Protein AF-A0A436B1D3-F1 (afdb_monomer)

pLDDT: mean 87.7, std 11.77, range [48.38, 97.81]

Radius of gyration: 46.14 Å; Cα contacts (8 Å, |Δi|>4): 193; chains: 1; bounding box: 87×33×123 Å

Mean predicted aligned error: 12.37 Å

Solvent-accessible surface area (backbone atoms only — not comparable to full-atom values): 10888 Å² total; per-residue (Å²): 139,62,72,72,62,53,55,56,51,53,62,56,24,72,77,75,39,80,70,57,38,55,55,54,52,49,50,56,53,49,54,52,49,53,52,51,52,51,53,50,50,52,51,52,52,53,50,52,54,50,51,56,51,50,55,58,52,74,70,56,74,50,78,63,52,55,53,49,50,49,35,68,74,74,43,54,68,67,58,56,49,50,51,53,49,52,51,52,52,51,51,51,50,56,31,57,71,37,44,78,69,31,61,35,30,36,24,20,96,82,46,29,27,36,28,29,29,66,46,91,92,79,45,95,56,46,29,26,43,29,71,30,54,45,73,49,14,51,50,53,52,52,51,27,58,77,64,72,36,54,74,43,84,36,58,68,59,25,56,52,44,66,77,74,48,55,66,82,33,61,61,58,76,92,48,45,68,68,50,49,55,55,51,50,55,55,53,50,56,54,51,53,57,63,74,78,108

Nearest PDB structures (foldseek):
  3bzp-assembly1_A  TM=9.551E-01  e=7.646E-10  Escherichia coli
  3bzs-assembly1_A  TM=9.465E-01  e=9.802E-10  Escherichia coli
  3t7y-assembly1_A  TM=9.758E-01  e=9.757E-09  Chlamydia trachomatis
  2v5g-assembly1_A-2  TM=7.654E-01  e=3.205E-10  Yersinia enterocolitica
  2jli-assembly1_A  TM=8.668E-01  e=2.339E-09  Yersinia pestis

Secondary structure (DSSP, 8-state):
--HHHHHHHHHHHHHH-HHHHHHHHHHHHHHHHHHHHHHHHHHHHHHHHHHHHHHHHHT---HHHHHHHHHHHH--HHHHHHHHHHHHHHHHHHHHHHGGG-SEEEEETTTEEEEEE--TTT-SS-EEEEEEETHHHHHHHHHHHHTT--EEE-HHHHHHHHHH--TTSBPPGGGHHHHHHHHHHHHHHHHHHHHH-

Sequence (197 aa):
FTLSEDHRKLLAGMITNPVAFGLVIRGIAVDILVAIVFVMGLIAAVDIVWSRFHWKQDLRMSKQEVKDEFKQSEGDPIVKSRLRSLARDRARKRMMTAVPRATLIIANPTHFSIALKYVRDEDSAPMVLAKGQDLVALKIREIAREHNIPIFEDVALARSMYKQVSVDNVIPSQFYQAVAELVRIVYSKKAERRQIS

Foldseek 3Di:
DCVVVLVVVLVVCVPDDPVSNVVSVVVVVVVVVVVVCVVVVVVVVVVVVVVVVVVVVVPDDDPVRVVVVVCVVVNDPVVVVVVVVVVVVVVLVQLLVQLLQFQAWEDAVAWKIWGWHDDPVPDPAIATSHIGTHPSRVSSVVSCVVNVHYYHYDNVLRVVCNVPPDHRDGGDPVCRVVVVVVSVVSVVVVVVVVVVD

Structure (mmCIF, N/CA/C/O backbone):
data_AF-A0A436B1D3-F1
#
_entry.id   AF-A0A436B1D3-F1
#
loop_
_atom_site.group_PDB
_atom_site.id
_atom_site.type_symbol
_atom_site.label_atom_id
_atom_site.label_alt_id
_atom_site.label_comp_id
_atom_site.label_asym_id
_atom_site.label_entity_id
_atom_site.label_seq_id
_atom_site.pdbx_PDB_ins_code
_atom_site.Cartn_x
_atom_site.Cartn_y
_atom_site.Cartn_z
_atom_site.occupancy
_atom_site.B_iso_or_equiv
_atom_site.auth_seq_id
_atom_site.auth_comp_id
_atom_site.auth_asym_id
_atom_site.auth_atom_id
_atom_site.pdbx_PDB_model_num
ATOM 1 N N . PHE A 1 1 ? 45.140 1.183 -68.516 1.00 48.38 1 PHE A N 1
ATOM 2 C CA . PHE A 1 1 ? 46.366 1.373 -69.322 1.00 48.38 1 PHE A CA 1
ATOM 3 C C . PHE A 1 1 ? 46.831 0.102 -70.060 1.00 48.38 1 PHE A C 1
ATOM 5 O O . PHE A 1 1 ? 47.851 0.164 -70.725 1.00 48.38 1 PHE A O 1
ATOM 12 N N . THR A 1 2 ? 46.085 -1.015 -70.038 1.00 52.28 2 THR A N 1
ATOM 13 C CA . THR A 1 2 ? 46.436 -2.280 -70.731 1.00 52.28 2 THR A CA 1
ATOM 14 C C . THR A 1 2 ? 45.741 -2.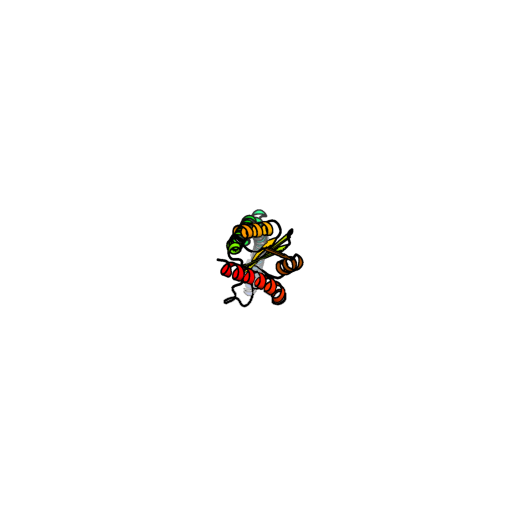488 -72.088 1.00 52.28 2 THR A C 1
ATOM 16 O O . THR A 1 2 ? 46.217 -3.275 -72.898 1.00 52.28 2 THR A O 1
ATOM 19 N N . LEU A 1 3 ? 44.678 -1.729 -72.397 1.00 55.62 3 LEU A N 1
ATOM 20 C CA . LEU A 1 3 ? 43.865 -1.933 -73.610 1.00 55.62 3 LEU A CA 1
ATOM 21 C C . LEU A 1 3 ? 44.634 -1.808 -74.942 1.00 55.62 3 LEU A C 1
ATOM 23 O O . LEU A 1 3 ? 44.226 -2.407 -75.935 1.00 55.62 3 LEU A O 1
ATOM 27 N N . SER A 1 4 ? 45.718 -1.025 -75.000 1.00 61.09 4 SER A N 1
ATOM 28 C CA . SER A 1 4 ? 46.448 -0.785 -76.256 1.00 61.09 4 SER A CA 1
ATOM 29 C C . SER A 1 4 ? 47.356 -1.947 -76.668 1.00 61.09 4 SER A C 1
ATOM 31 O O . SER A 1 4 ? 47.585 -2.152 -77.858 1.00 61.09 4 SER A O 1
ATOM 33 N N . GLU A 1 5 ? 47.875 -2.708 -75.702 1.00 61.75 5 GLU A N 1
ATOM 34 C CA . GLU A 1 5 ? 48.766 -3.852 -75.943 1.00 61.75 5 GLU A CA 1
ATOM 35 C C . GLU A 1 5 ? 47.978 -5.091 -76.392 1.00 61.75 5 GLU A C 1
ATOM 37 O O . GLU A 1 5 ? 48.380 -5.795 -77.324 1.00 61.75 5 GLU A O 1
ATOM 42 N N . ASP A 1 6 ? 46.803 -5.314 -75.801 1.00 61.62 6 ASP A N 1
ATOM 43 C CA . ASP A 1 6 ? 45.952 -6.464 -76.118 1.00 61.62 6 ASP A CA 1
ATOM 44 C C . ASP A 1 6 ? 45.351 -6.369 -77.523 1.00 61.62 6 ASP A C 1
ATOM 46 O O . ASP A 1 6 ? 45.242 -7.377 -78.223 1.00 61.62 6 ASP A O 1
ATOM 50 N N . HIS A 1 7 ? 45.064 -5.154 -78.002 1.00 63.69 7 HIS A N 1
ATOM 51 C CA . HIS A 1 7 ? 44.579 -4.933 -79.365 1.00 63.69 7 HIS A CA 1
ATOM 52 C C . HIS A 1 7 ? 45.586 -5.398 -80.430 1.00 63.69 7 HIS A C 1
ATOM 54 O O . HIS A 1 7 ? 45.213 -6.011 -81.430 1.00 63.69 7 HIS A O 1
ATOM 60 N N . ARG A 1 8 ? 46.887 -5.179 -80.197 1.00 62.50 8 ARG A N 1
ATOM 61 C CA . ARG A 1 8 ? 47.952 -5.602 -81.122 1.00 62.50 8 ARG A CA 1
ATOM 62 C C . ARG A 1 8 ? 48.134 -7.121 -81.124 1.00 62.50 8 ARG A C 1
ATOM 64 O O . ARG A 1 8 ? 48.364 -7.705 -82.181 1.00 62.50 8 ARG A O 1
ATOM 71 N N . LYS A 1 9 ? 47.984 -7.767 -79.964 1.00 62.59 9 LYS A N 1
ATOM 72 C CA . LYS A 1 9 ? 48.040 -9.232 -79.825 1.00 62.59 9 LYS A CA 1
ATOM 73 C C . LYS A 1 9 ? 46.815 -9.926 -80.428 1.00 62.59 9 LYS A C 1
ATOM 75 O O . LYS A 1 9 ? 46.970 -10.975 -81.048 1.00 62.59 9 LYS A O 1
ATOM 80 N N . LEU A 1 10 ? 45.628 -9.323 -80.318 1.00 61.34 10 LEU A N 1
ATOM 81 C CA . LEU A 1 10 ? 44.401 -9.800 -80.967 1.00 61.34 10 LEU A CA 1
ATOM 82 C C . LEU A 1 10 ? 44.537 -9.823 -82.497 1.00 61.34 10 LEU A C 1
ATOM 84 O O . LEU A 1 10 ? 44.211 -10.829 -83.126 1.00 61.34 10 LEU A O 1
ATOM 88 N N . LEU A 1 11 ? 45.085 -8.754 -83.085 1.00 65.38 11 LEU A N 1
ATOM 89 C CA . LEU A 1 11 ? 45.313 -8.660 -84.532 1.00 65.38 11 LEU A CA 1
ATOM 90 C C . LEU A 1 11 ? 46.388 -9.644 -85.026 1.00 65.38 11 LEU A C 1
ATOM 92 O O . LEU A 1 11 ? 46.237 -10.233 -86.092 1.00 65.38 11 LEU A O 1
ATOM 96 N N . ALA A 1 12 ? 47.446 -9.873 -84.241 1.00 64.06 12 ALA A N 1
ATOM 97 C CA . ALA A 1 12 ? 48.494 -10.836 -84.582 1.00 64.06 12 ALA A CA 1
ATOM 98 C C . ALA A 1 12 ? 48.022 -12.304 -84.480 1.00 64.06 12 ALA A C 1
ATOM 100 O O . ALA A 1 12 ? 48.381 -13.135 -85.319 1.00 64.06 12 ALA A O 1
ATOM 101 N N . GLY A 1 13 ? 47.187 -12.627 -83.483 1.00 58.25 13 GLY A N 1
ATOM 102 C CA . GLY A 1 13 ? 46.645 -13.974 -83.263 1.00 58.25 13 GLY A CA 1
ATOM 103 C C . GLY A 1 13 ? 45.587 -14.402 -84.286 1.00 58.25 13 GLY A C 1
ATOM 104 O O . GLY A 1 13 ? 45.495 -15.589 -84.595 1.00 58.25 13 GLY A O 1
ATOM 105 N N . MET A 1 14 ? 44.844 -13.448 -84.865 1.00 60.56 14 MET A N 1
ATOM 106 C CA . MET A 1 14 ? 43.860 -13.700 -85.932 1.00 60.56 14 MET A CA 1
ATOM 107 C C . MET A 1 14 ? 44.472 -14.291 -87.211 1.00 60.56 14 MET A C 1
ATOM 109 O O . MET A 1 14 ? 43.773 -14.974 -87.953 1.00 60.56 14 MET A O 1
ATOM 113 N N . ILE A 1 15 ? 45.756 -14.029 -87.480 1.00 63.25 15 ILE A N 1
ATOM 114 C CA . ILE A 1 15 ? 46.394 -14.358 -88.766 1.00 63.25 15 ILE A CA 1
ATOM 115 C C . ILE A 1 15 ? 47.145 -15.701 -88.715 1.00 63.25 15 ILE A C 1
ATOM 117 O O . ILE A 1 15 ? 47.365 -16.312 -89.756 1.00 63.25 15 ILE A O 1
ATOM 121 N N . THR A 1 16 ? 47.537 -16.195 -87.533 1.00 60.97 16 THR A N 1
ATOM 122 C CA . THR A 1 16 ? 48.548 -17.270 -87.433 1.00 60.97 16 THR A CA 1
ATOM 123 C C . THR A 1 16 ? 48.113 -18.550 -86.710 1.00 60.97 16 THR A C 1
ATOM 125 O O . THR A 1 16 ? 48.654 -19.604 -87.039 1.00 60.97 16 THR A O 1
ATOM 128 N N . ASN A 1 17 ? 47.153 -18.533 -85.768 1.00 63.00 17 ASN A N 1
ATOM 129 C CA . ASN A 1 17 ? 46.676 -19.765 -85.114 1.00 63.00 17 ASN A CA 1
ATOM 130 C C . ASN A 1 17 ? 45.303 -19.579 -84.411 1.00 63.00 17 ASN A C 1
ATOM 132 O O . ASN A 1 17 ? 45.233 -18.856 -83.413 1.00 63.00 17 ASN A O 1
ATOM 136 N N . PRO A 1 18 ? 44.222 -20.264 -84.842 1.00 67.00 18 PRO A N 1
ATOM 137 C CA . PRO A 1 18 ? 42.876 -20.094 -84.276 1.00 67.00 18 PRO A CA 1
ATOM 138 C C . PRO A 1 18 ? 42.769 -20.461 -82.783 1.00 67.00 18 PRO A C 1
ATOM 140 O O . PRO A 1 18 ? 41.916 -19.922 -82.079 1.00 67.00 18 PRO A O 1
ATOM 143 N N . VAL A 1 19 ? 43.655 -21.320 -82.264 1.00 70.00 19 V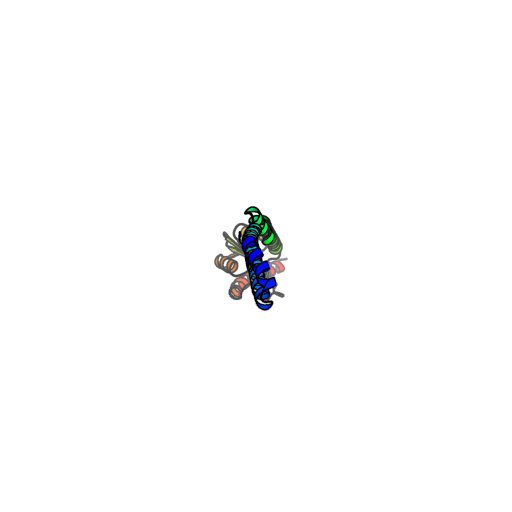AL A N 1
ATOM 144 C CA . VAL A 1 19 ? 43.686 -21.690 -80.835 1.00 70.00 19 VAL A CA 1
ATOM 145 C C . VAL A 1 19 ? 44.292 -20.574 -79.974 1.00 70.00 19 VAL A C 1
ATOM 147 O O . VAL A 1 19 ? 43.834 -20.328 -78.857 1.00 70.00 19 VAL A O 1
ATOM 150 N N . ALA A 1 20 ? 45.285 -19.847 -80.496 1.00 68.69 20 ALA A N 1
ATOM 151 C CA . ALA A 1 20 ? 45.939 -18.751 -79.779 1.00 68.69 20 ALA A CA 1
ATOM 152 C C . ALA A 1 20 ? 44.994 -17.553 -79.578 1.00 68.69 20 ALA A C 1
ATOM 154 O O . ALA A 1 20 ? 45.018 -16.907 -78.532 1.00 68.69 20 ALA A O 1
ATOM 155 N N . PHE A 1 21 ? 44.104 -17.308 -80.544 1.00 70.38 21 PHE A N 1
ATOM 156 C CA . PHE A 1 21 ? 43.072 -16.276 -80.462 1.00 70.38 21 PHE A CA 1
ATOM 157 C C . PHE A 1 21 ? 42.095 -16.504 -79.291 1.00 70.38 21 PHE A C 1
ATOM 159 O O . PHE A 1 21 ? 41.796 -15.575 -78.539 1.00 70.38 21 PHE A O 1
ATOM 166 N N . GLY A 1 22 ? 41.664 -17.752 -79.065 1.00 75.88 22 GLY A N 1
ATOM 167 C CA . GLY A 1 22 ? 40.779 -18.103 -77.946 1.00 75.88 22 GLY A CA 1
ATOM 168 C C . GLY A 1 22 ? 41.413 -17.888 -76.565 1.00 75.88 22 GLY A C 1
ATOM 169 O O . GLY A 1 22 ? 40.730 -17.474 -75.627 1.00 75.88 22 GLY A O 1
ATOM 170 N N . LEU A 1 23 ? 42.728 -18.106 -76.436 1.00 79.25 23 LEU A N 1
ATOM 171 C CA . LEU A 1 23 ? 43.461 -17.868 -75.187 1.00 79.25 23 LEU A CA 1
ATOM 172 C C . LEU A 1 23 ? 43.565 -16.374 -74.845 1.00 79.25 23 LEU A C 1
ATOM 174 O O . LEU A 1 23 ? 43.416 -16.012 -73.679 1.00 79.25 23 LEU A O 1
ATOM 178 N N . VAL A 1 24 ? 43.759 -15.509 -75.847 1.00 79.56 24 VAL A N 1
ATOM 179 C CA . VAL A 1 24 ? 43.797 -14.048 -75.651 1.00 79.56 24 VAL A CA 1
ATOM 180 C C . VAL A 1 24 ? 42.423 -13.517 -75.232 1.00 79.56 24 VAL A C 1
ATOM 182 O O . VAL A 1 24 ? 42.330 -12.771 -74.261 1.00 79.56 24 VAL A O 1
ATOM 185 N N . ILE A 1 25 ? 41.343 -13.959 -75.890 1.00 83.44 25 ILE A N 1
ATOM 186 C CA . ILE A 1 25 ? 39.969 -13.582 -75.512 1.00 83.44 25 ILE A CA 1
ATOM 187 C C . ILE A 1 25 ? 39.649 -14.026 -74.083 1.00 83.44 25 ILE A C 1
ATOM 189 O O . ILE A 1 25 ? 39.075 -13.256 -73.315 1.00 83.44 25 ILE A O 1
ATOM 193 N N . ARG A 1 26 ? 40.040 -15.251 -73.705 1.00 85.38 26 ARG A N 1
ATOM 194 C CA . ARG A 1 26 ? 39.854 -15.753 -72.339 1.00 85.38 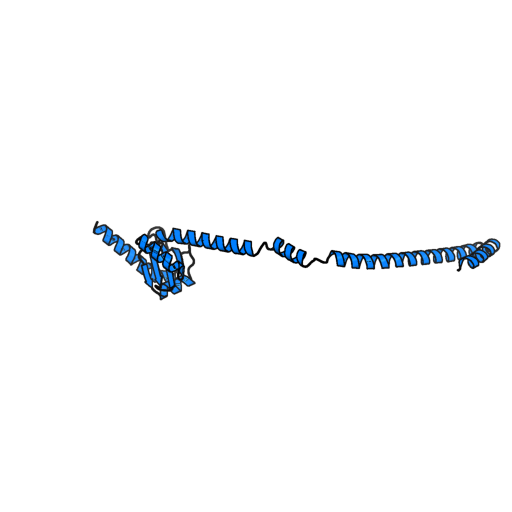26 ARG A CA 1
ATOM 195 C C . ARG A 1 26 ? 40.561 -14.870 -71.309 1.00 85.38 26 ARG A C 1
ATOM 197 O O . ARG A 1 26 ? 39.962 -14.595 -70.276 1.00 85.38 26 ARG A O 1
ATOM 204 N N . GLY A 1 27 ? 41.794 -14.434 -71.576 1.00 84.75 27 GLY A N 1
ATOM 205 C CA . GLY A 1 27 ? 42.532 -13.529 -70.686 1.00 84.75 27 GLY A CA 1
ATOM 206 C C . GLY A 1 27 ? 41.787 -12.214 -70.463 1.00 84.75 27 GLY A C 1
ATOM 207 O O . GLY A 1 27 ? 41.474 -11.870 -69.328 1.00 84.75 27 GLY A O 1
ATOM 208 N N . ILE A 1 28 ? 41.376 -11.562 -71.554 1.00 86.88 28 ILE A N 1
ATOM 209 C CA . ILE A 1 28 ? 40.623 -10.298 -71.503 1.00 86.88 28 ILE A CA 1
ATOM 210 C C . ILE A 1 28 ? 39.286 -10.475 -70.762 1.00 86.88 28 ILE A C 1
ATOM 212 O O . ILE A 1 28 ? 38.905 -9.634 -69.950 1.00 86.88 28 ILE A O 1
ATOM 216 N N . ALA A 1 29 ? 38.570 -11.577 -71.005 1.00 88.88 29 ALA A N 1
ATOM 217 C CA . ALA A 1 29 ? 37.306 -11.865 -70.330 1.00 88.88 29 ALA A CA 1
ATOM 218 C C . ALA A 1 29 ? 37.485 -12.081 -68.818 1.00 88.88 29 ALA A C 1
ATOM 220 O O . ALA A 1 29 ? 36.671 -11.600 -68.029 1.00 88.88 29 ALA A O 1
ATOM 221 N N . VAL A 1 30 ? 38.552 -12.778 -68.408 1.00 92.31 30 VAL A N 1
ATOM 222 C CA . VAL A 1 30 ? 38.891 -12.976 -66.992 1.00 92.31 30 VAL A CA 1
ATOM 223 C C . VAL A 1 30 ? 39.259 -11.648 -66.334 1.00 92.31 30 VAL A C 1
ATOM 225 O O . VAL A 1 30 ? 38.760 -11.373 -65.247 1.00 92.31 30 VAL A O 1
ATOM 228 N N . ASP A 1 31 ? 40.042 -10.797 -66.995 1.00 88.44 31 ASP A N 1
ATOM 229 C CA . ASP A 1 31 ? 40.435 -9.494 -66.449 1.00 88.44 31 ASP A CA 1
ATOM 230 C C . ASP A 1 31 ? 39.226 -8.573 -66.234 1.00 88.44 31 ASP A C 1
ATOM 232 O O . ASP A 1 31 ? 39.095 -7.942 -65.181 1.00 88.44 31 ASP A O 1
ATOM 236 N N . ILE A 1 32 ? 38.289 -8.545 -67.189 1.00 92.88 32 ILE A N 1
ATOM 237 C CA . ILE A 1 32 ? 37.026 -7.806 -67.051 1.00 92.88 32 ILE A CA 1
ATOM 238 C C . ILE A 1 32 ? 36.191 -8.375 -65.898 1.00 92.88 32 ILE A C 1
ATOM 240 O O . ILE A 1 32 ? 35.653 -7.613 -65.093 1.00 92.88 32 ILE A O 1
ATOM 244 N N . LEU A 1 33 ? 36.093 -9.702 -65.780 1.00 94.88 33 LEU A N 1
ATOM 245 C CA . LEU A 1 33 ? 35.331 -10.348 -64.712 1.00 94.88 33 LEU A CA 1
ATOM 246 C C . LEU A 1 33 ? 35.921 -10.044 -63.329 1.00 94.88 33 LEU A C 1
ATOM 248 O O . LEU A 1 33 ? 35.177 -9.700 -62.413 1.00 94.88 33 LEU A O 1
ATOM 252 N N . VAL A 1 34 ? 37.246 -10.107 -63.184 1.00 95.31 34 VAL A N 1
ATOM 253 C CA . VAL A 1 34 ? 37.942 -9.748 -61.941 1.00 95.31 34 VAL A CA 1
ATOM 254 C C . VAL A 1 34 ? 37.706 -8.277 -61.598 1.00 95.31 34 VAL A C 1
ATOM 256 O O . VAL A 1 34 ? 37.401 -7.968 -60.446 1.00 95.31 34 VAL A O 1
ATOM 259 N N . ALA A 1 35 ? 37.767 -7.376 -62.582 1.00 94.38 35 ALA A N 1
ATOM 260 C CA . ALA A 1 35 ? 37.484 -5.959 -62.370 1.00 94.38 35 ALA A CA 1
ATOM 261 C C . ALA A 1 35 ? 36.039 -5.719 -61.896 1.00 94.38 35 ALA A C 1
ATOM 263 O O . ALA A 1 35 ? 35.825 -4.974 -60.939 1.00 94.38 35 ALA A O 1
ATOM 264 N N . ILE A 1 36 ? 35.050 -6.381 -62.507 1.00 95.25 36 ILE A N 1
ATOM 265 C CA . ILE A 1 36 ? 33.637 -6.271 -62.111 1.00 95.25 36 ILE A CA 1
ATOM 266 C C . ILE A 1 36 ? 33.422 -6.810 -60.696 1.00 95.25 36 ILE A C 1
ATOM 268 O O . ILE A 1 36 ? 32.794 -6.139 -59.879 1.00 95.25 36 ILE A O 1
ATOM 272 N N . VAL A 1 37 ? 33.957 -7.994 -60.380 1.00 96.75 37 VAL A N 1
ATOM 273 C CA . VAL A 1 37 ? 33.843 -8.594 -59.041 1.00 96.75 37 VAL A CA 1
ATOM 274 C C . VAL A 1 37 ? 34.490 -7.697 -57.991 1.00 96.75 37 VAL A C 1
ATOM 276 O O . VAL A 1 37 ? 33.918 -7.508 -56.921 1.00 96.75 37 VAL A O 1
ATOM 279 N N . PHE A 1 38 ? 35.644 -7.104 -58.295 1.00 96.62 38 PHE A N 1
ATOM 280 C CA . PHE A 1 38 ? 36.323 -6.198 -57.377 1.00 96.62 38 PHE A CA 1
ATOM 281 C C . PHE A 1 38 ? 35.505 -4.927 -57.119 1.00 96.62 38 PHE A C 1
ATOM 283 O O . PHE A 1 38 ? 35.278 -4.567 -55.964 1.00 96.62 38 PHE A O 1
ATOM 290 N N . VAL A 1 39 ? 34.999 -4.279 -58.174 1.00 96.75 39 VAL A N 1
ATOM 291 C CA . VAL A 1 39 ? 34.142 -3.088 -58.048 1.00 96.75 39 VAL A CA 1
ATOM 292 C C . VAL A 1 39 ? 32.859 -3.417 -57.283 1.00 96.75 39 VAL A C 1
ATOM 294 O O . VAL A 1 39 ? 32.484 -2.685 -56.369 1.00 96.75 39 VAL A O 1
ATOM 297 N N . MET A 1 40 ? 32.209 -4.538 -57.595 1.00 96.31 40 MET A N 1
ATOM 298 C CA . MET A 1 40 ? 30.984 -4.951 -56.914 1.00 96.31 40 MET A CA 1
ATOM 299 C C . MET A 1 40 ? 31.240 -5.336 -55.451 1.00 96.31 40 MET A C 1
ATOM 301 O O . MET A 1 40 ? 30.439 -5.003 -54.581 1.00 96.31 40 MET A O 1
ATOM 305 N N . GLY A 1 41 ? 32.384 -5.960 -55.161 1.00 97.00 41 GLY A N 1
ATOM 306 C CA . GLY A 1 41 ? 32.837 -6.246 -53.802 1.00 97.00 41 GLY A CA 1
ATOM 307 C C . GLY A 1 41 ? 33.072 -4.975 -52.985 1.00 97.00 41 GLY A C 1
ATOM 308 O O . GLY A 1 41 ? 32.654 -4.909 -51.830 1.00 97.00 41 GLY A O 1
ATOM 309 N N . LEU A 1 42 ? 33.664 -3.938 -53.588 1.00 97.00 42 LEU A N 1
ATOM 310 C CA . LEU A 1 42 ? 33.818 -2.632 -52.942 1.00 97.00 42 LEU A CA 1
ATOM 311 C C . LEU A 1 42 ? 32.466 -1.978 -52.641 1.00 97.00 42 LEU A C 1
ATOM 313 O O . LEU A 1 42 ? 32.265 -1.497 -51.528 1.00 97.00 42 LEU A O 1
ATOM 317 N N . ILE A 1 43 ? 31.530 -1.994 -53.594 1.00 97.12 43 ILE A N 1
ATOM 318 C CA . ILE A 1 43 ? 30.182 -1.441 -53.392 1.00 97.12 43 ILE A CA 1
ATOM 319 C C . ILE A 1 43 ? 29.464 -2.182 -52.258 1.00 97.12 43 ILE A C 1
ATOM 321 O O . ILE A 1 43 ? 28.947 -1.543 -51.345 1.00 97.12 43 ILE A O 1
ATOM 325 N N . ALA A 1 44 ? 29.488 -3.518 -52.265 1.00 97.06 44 ALA A N 1
ATOM 326 C CA . ALA A 1 44 ? 28.866 -4.330 -51.221 1.00 97.06 44 ALA A CA 1
ATOM 327 C C . ALA A 1 44 ? 29.484 -4.074 -49.835 1.00 97.06 44 ALA A C 1
ATOM 329 O O . ALA A 1 44 ? 28.765 -3.988 -48.841 1.00 97.06 44 ALA A O 1
ATOM 330 N N . ALA A 1 45 ? 30.808 -3.909 -49.753 1.00 96.88 45 ALA A N 1
ATOM 331 C CA . ALA A 1 45 ? 31.479 -3.580 -48.498 1.00 96.88 45 ALA A CA 1
ATOM 332 C C . ALA A 1 45 ? 31.028 -2.215 -47.949 1.00 96.88 45 ALA A C 1
ATOM 334 O O . ALA A 1 45 ? 30.744 -2.096 -46.755 1.00 96.88 45 ALA A O 1
ATOM 335 N N . VAL A 1 46 ? 30.923 -1.200 -48.814 1.00 97.00 46 VAL A N 1
ATOM 336 C CA . VAL A 1 46 ? 30.421 0.130 -48.436 1.00 97.00 46 VAL A CA 1
ATOM 337 C C . VAL A 1 46 ? 28.968 0.053 -47.963 1.00 97.00 46 VAL A C 1
ATOM 339 O O . VAL A 1 46 ? 28.643 0.613 -46.915 1.00 97.00 46 VAL A O 1
ATOM 342 N N . ASP A 1 47 ? 28.117 -0.682 -48.677 1.00 97.06 47 ASP A N 1
ATOM 343 C CA . ASP A 1 47 ? 26.695 -0.823 -48.352 1.00 97.06 47 ASP A CA 1
ATOM 344 C C . ASP A 1 47 ? 26.477 -1.498 -46.984 1.00 97.06 47 ASP A C 1
ATOM 346 O O . ASP A 1 47 ? 25.716 -1.011 -46.145 1.00 97.06 47 ASP A O 1
ATOM 350 N N . ILE A 1 48 ? 27.240 -2.558 -46.685 1.00 95.75 48 ILE A N 1
ATOM 351 C CA . ILE A 1 48 ? 27.197 -3.240 -45.381 1.00 95.75 48 ILE A CA 1
ATOM 352 C C . ILE A 1 48 ? 27.595 -2.292 -44.245 1.00 95.75 48 ILE A C 1
ATOM 354 O O . ILE A 1 48 ? 26.935 -2.266 -43.200 1.00 95.75 48 ILE A O 1
ATOM 358 N N . VAL A 1 49 ? 28.670 -1.517 -44.420 1.00 96.25 49 VAL A N 1
ATOM 359 C CA . VAL A 1 49 ? 29.134 -0.567 -43.398 1.00 96.25 49 VAL A CA 1
ATOM 360 C C . VAL A 1 49 ? 28.081 0.512 -43.152 1.00 96.25 49 VAL A C 1
ATOM 362 O O . VAL A 1 49 ? 27.763 0.799 -41.994 1.00 96.25 49 VAL A O 1
ATOM 365 N N . TRP A 1 50 ? 27.504 1.064 -44.222 1.00 96.00 50 TRP A N 1
ATOM 366 C CA . TRP A 1 50 ? 26.461 2.081 -44.136 1.00 96.00 50 TRP A CA 1
ATOM 367 C C . TRP A 1 50 ? 25.207 1.555 -43.432 1.00 96.00 50 TRP A C 1
ATOM 369 O O . TRP A 1 50 ? 24.766 2.135 -42.439 1.00 96.00 50 TRP A O 1
ATOM 379 N N . SER A 1 51 ? 24.681 0.412 -43.877 1.00 94.00 51 SER A N 1
ATOM 380 C CA . SER A 1 51 ? 23.492 -0.227 -43.305 1.00 94.00 51 SER A CA 1
ATOM 381 C C . SER A 1 51 ? 23.670 -0.544 -41.817 1.00 94.00 51 SER A C 1
ATOM 383 O O . SER A 1 51 ? 22.820 -0.210 -40.988 1.00 94.00 51 SER A O 1
ATOM 385 N N . ARG A 1 52 ? 24.827 -1.101 -41.429 1.00 92.88 52 ARG A N 1
ATOM 386 C CA . ARG A 1 52 ? 25.133 -1.409 -40.022 1.00 92.88 52 ARG A CA 1
ATOM 387 C C . ARG A 1 52 ? 25.160 -0.151 -39.154 1.00 92.88 52 ARG A C 1
ATOM 389 O O . ARG A 1 52 ? 24.752 -0.209 -37.992 1.00 92.88 52 ARG A O 1
ATOM 396 N N . PHE A 1 53 ? 25.684 0.953 -39.683 1.00 93.44 53 PHE A N 1
ATOM 397 C CA . PHE A 1 53 ? 25.758 2.221 -38.966 1.00 93.44 53 PHE A CA 1
ATOM 398 C C . PHE A 1 53 ? 24.382 2.872 -38.835 1.00 93.44 53 PHE A C 1
ATOM 400 O O . PHE A 1 53 ? 24.014 3.267 -37.731 1.00 93.44 53 PHE A O 1
ATOM 407 N N . HIS A 1 54 ? 23.610 2.912 -39.921 1.00 92.69 54 HIS A N 1
ATOM 408 C CA . HIS A 1 54 ? 22.270 3.491 -39.938 1.00 92.69 54 HIS A CA 1
ATOM 409 C C . HIS A 1 54 ? 21.316 2.726 -39.017 1.00 92.69 54 HIS A C 1
ATOM 411 O O . HIS A 1 54 ? 20.743 3.314 -38.107 1.00 92.69 54 HIS A O 1
ATOM 417 N N . TRP A 1 55 ? 21.292 1.391 -39.102 1.00 90.38 55 TRP A N 1
ATOM 418 C CA . TRP A 1 55 ? 20.457 0.567 -38.225 1.00 90.38 55 TRP A CA 1
ATOM 419 C C . TRP A 1 55 ? 20.781 0.768 -36.738 1.00 90.38 55 TRP A C 1
ATOM 421 O O . TRP A 1 55 ? 19.894 0.824 -35.888 1.00 90.38 55 TRP A O 1
ATOM 431 N N . LYS A 1 56 ? 22.067 0.929 -36.398 1.00 88.50 56 LYS A N 1
ATOM 432 C CA . LYS A 1 56 ? 22.473 1.254 -35.025 1.00 88.50 56 LYS A CA 1
ATOM 433 C C . LYS A 1 56 ? 22.024 2.640 -34.582 1.00 88.50 56 LYS A C 1
ATOM 435 O O . LYS A 1 56 ? 21.907 2.826 -33.378 1.00 88.50 56 LYS A O 1
ATOM 440 N N . GLN A 1 57 ? 21.853 3.598 -35.490 1.00 85.69 57 GLN A N 1
ATOM 441 C CA . GLN A 1 57 ? 21.321 4.920 -35.165 1.00 85.69 57 GLN A CA 1
ATOM 442 C C . GLN A 1 57 ? 19.811 4.875 -34.964 1.00 85.69 57 GLN A C 1
ATOM 444 O O . GLN A 1 57 ? 19.344 5.425 -33.973 1.00 85.69 57 GLN A O 1
ATOM 449 N N . ASP A 1 58 ? 19.092 4.157 -35.824 1.00 83.88 58 ASP A N 1
ATOM 450 C CA . ASP A 1 58 ? 17.632 4.028 -35.752 1.00 83.88 58 ASP A CA 1
ATOM 451 C C . ASP A 1 58 ? 17.173 3.315 -34.475 1.00 83.88 58 ASP A C 1
ATOM 453 O O . ASP A 1 58 ? 16.122 3.614 -33.922 1.00 83.88 58 ASP A O 1
ATOM 457 N N . LEU A 1 59 ? 17.994 2.399 -33.951 1.00 83.44 59 LEU A N 1
ATOM 458 C CA . LEU A 1 59 ? 17.743 1.722 -32.676 1.00 83.44 59 LEU A CA 1
ATOM 459 C C . LEU A 1 59 ? 18.026 2.594 -31.437 1.00 83.44 59 LEU A C 1
ATOM 461 O O . LEU A 1 59 ? 17.848 2.129 -30.307 1.00 83.44 59 LEU A O 1
ATOM 465 N N . ARG A 1 60 ? 18.515 3.831 -31.592 1.00 85.00 60 ARG A N 1
ATOM 466 C CA . ARG A 1 60 ? 18.803 4.710 -30.449 1.00 85.00 60 ARG A CA 1
ATOM 467 C C . ARG A 1 60 ? 17.536 5.438 -30.051 1.00 85.00 60 ARG A C 1
ATOM 469 O O . ARG A 1 60 ? 17.136 6.393 -30.700 1.00 85.00 60 ARG A O 1
ATOM 476 N N . MET A 1 61 ? 16.989 5.056 -28.908 1.00 85.69 61 MET A N 1
ATOM 477 C CA . MET A 1 61 ? 15.956 5.855 -28.267 1.00 85.69 61 MET A CA 1
ATOM 478 C C . MET A 1 61 ? 16.549 7.111 -27.627 1.00 85.69 61 MET A C 1
ATOM 480 O O . MET A 1 61 ? 17.634 7.097 -27.029 1.00 85.69 61 MET A O 1
ATOM 484 N N . SER A 1 62 ? 15.803 8.205 -27.700 1.00 85.50 62 SER A N 1
ATOM 485 C CA . SER A 1 62 ? 16.066 9.397 -26.907 1.00 85.50 62 SER A CA 1
ATOM 486 C C . SER A 1 62 ? 15.749 9.142 -25.428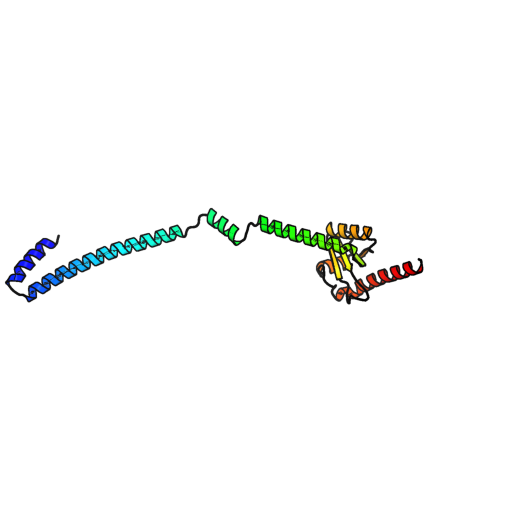 1.00 85.50 62 SER A C 1
ATOM 488 O O . SER A 1 62 ? 14.921 8.305 -25.067 1.00 85.50 62 SER A O 1
ATOM 490 N N . LYS A 1 63 ? 16.365 9.916 -24.523 1.00 81.69 63 LYS A N 1
ATOM 491 C CA . LYS A 1 63 ? 16.029 9.851 -23.084 1.00 81.69 63 LYS A CA 1
ATOM 492 C C . LYS A 1 63 ? 14.544 10.126 -22.818 1.00 81.69 63 LYS A C 1
ATOM 494 O O . LYS A 1 63 ? 14.015 9.669 -21.808 1.00 81.69 63 LYS A O 1
ATOM 499 N N . GLN A 1 64 ? 13.903 10.899 -23.695 1.00 81.62 64 GLN A N 1
ATOM 500 C CA . GLN A 1 64 ? 12.491 11.232 -23.594 1.00 81.62 64 GLN A CA 1
ATOM 501 C C . GLN A 1 64 ? 11.611 10.046 -24.005 1.00 81.62 64 GLN A C 1
ATOM 503 O O . GLN A 1 64 ? 10.716 9.688 -23.247 1.00 81.62 64 GLN A O 1
ATOM 508 N N . GLU A 1 65 ? 11.931 9.376 -25.114 1.00 82.88 65 GLU A N 1
ATOM 509 C CA . GLU A 1 65 ? 11.231 8.165 -25.570 1.00 82.88 65 GLU A CA 1
ATOM 510 C C . GLU A 1 65 ? 11.314 7.041 -24.540 1.00 82.88 65 GLU A C 1
ATOM 512 O O . GLU A 1 65 ? 10.286 6.484 -24.182 1.00 82.88 65 GLU A O 1
ATOM 517 N N . VAL A 1 66 ? 12.492 6.791 -23.953 1.00 83.69 66 VAL A N 1
ATOM 518 C CA . VAL A 1 66 ? 12.639 5.784 -22.880 1.00 83.69 66 VAL A CA 1
ATOM 519 C C . VAL A 1 66 ? 11.745 6.112 -21.682 1.00 83.69 66 VAL A C 1
ATOM 521 O O . VAL A 1 66 ? 11.124 5.234 -21.084 1.00 83.69 66 VAL A O 1
ATOM 524 N N . LYS A 1 67 ? 11.665 7.393 -21.306 1.00 81.00 67 LYS A N 1
ATOM 525 C CA . LYS A 1 67 ? 10.836 7.836 -20.180 1.00 81.00 67 LYS A CA 1
ATOM 526 C C . LYS A 1 67 ? 9.346 7.703 -20.488 1.00 81.00 67 LYS A C 1
ATOM 528 O O . LYS A 1 67 ? 8.570 7.396 -19.584 1.00 81.00 67 LYS A O 1
ATOM 533 N N . ASP A 1 68 ? 8.947 7.957 -21.727 1.00 82.44 68 ASP A N 1
ATOM 534 C CA . ASP A 1 68 ? 7.554 7.882 -22.146 1.00 82.44 68 ASP A CA 1
ATOM 535 C C . ASP A 1 68 ? 7.111 6.430 -22.403 1.00 82.44 68 ASP A C 1
ATOM 537 O O . ASP A 1 68 ? 6.011 6.073 -21.980 1.00 82.44 68 ASP A O 1
ATOM 541 N N . GLU A 1 69 ? 7.979 5.552 -22.920 1.00 81.69 69 GLU A N 1
ATOM 542 C CA . GLU A 1 69 ? 7.760 4.096 -22.949 1.00 81.69 69 GLU A CA 1
ATOM 543 C C . GLU A 1 69 ? 7.603 3.518 -21.540 1.00 81.69 69 GLU A C 1
ATOM 545 O O . GLU A 1 69 ? 6.704 2.709 -21.298 1.00 81.69 69 GLU A O 1
ATOM 550 N N . PHE A 1 70 ? 8.429 3.960 -20.584 1.00 77.12 70 PHE A N 1
ATOM 551 C CA . PHE A 1 70 ? 8.328 3.519 -19.192 1.00 77.12 70 PHE A CA 1
ATOM 552 C C . PHE A 1 70 ? 6.980 3.916 -18.572 1.00 77.12 70 PHE A C 1
ATOM 554 O O . PHE A 1 70 ? 6.324 3.107 -17.916 1.00 77.12 70 PHE A O 1
ATOM 561 N N . LYS A 1 71 ? 6.512 5.145 -18.837 1.00 77.38 71 LYS A N 1
ATOM 562 C CA . LYS A 1 71 ? 5.177 5.600 -18.416 1.00 77.38 71 LYS A CA 1
ATOM 563 C C . LYS A 1 71 ? 4.043 4.853 -19.121 1.00 77.38 71 LYS A C 1
ATOM 565 O O . LYS A 1 71 ? 3.020 4.625 -18.485 1.00 77.38 71 LYS A O 1
ATOM 570 N N . GLN A 1 72 ? 4.180 4.507 -20.404 1.00 75.69 72 GLN A N 1
ATOM 571 C CA . GLN A 1 72 ? 3.156 3.747 -21.134 1.00 75.69 72 GLN A CA 1
ATOM 572 C C . GLN A 1 72 ? 3.083 2.287 -20.668 1.00 75.69 72 GLN A C 1
ATOM 574 O O . GLN A 1 72 ? 1.985 1.758 -20.519 1.00 75.69 72 GLN A O 1
ATOM 579 N N . SER A 1 73 ? 4.229 1.663 -20.382 1.00 76.75 73 SER A N 1
ATOM 580 C CA . SER A 1 73 ? 4.312 0.253 -19.982 1.00 76.75 73 SER A CA 1
ATOM 581 C C . SER A 1 73 ? 3.888 0.021 -18.528 1.00 76.75 73 SER A C 1
ATOM 583 O O . SER A 1 73 ? 3.159 -0.927 -18.244 1.00 76.75 73 SER A O 1
ATOM 585 N N . GLU A 1 74 ? 4.306 0.882 -17.591 1.00 74.25 74 GLU A N 1
ATOM 586 C CA . GLU A 1 74 ? 3.973 0.727 -16.162 1.00 74.25 74 GLU A CA 1
ATOM 587 C C . GLU A 1 74 ? 2.780 1.581 -15.695 1.00 74.25 74 GLU A C 1
ATOM 589 O O . GLU A 1 74 ? 2.242 1.364 -14.598 1.00 74.25 74 GLU A O 1
ATOM 594 N N . GLY A 1 75 ? 2.350 2.540 -16.519 1.00 75.62 75 GLY A N 1
ATOM 595 C CA . GLY A 1 75 ? 1.404 3.588 -16.147 1.00 75.62 75 GLY A CA 1
ATOM 596 C C . GLY A 1 75 ? 2.056 4.707 -15.325 1.00 75.62 75 GLY A C 1
ATOM 597 O O . GLY A 1 75 ? 3.162 4.578 -14.803 1.00 75.62 75 GLY A O 1
ATOM 598 N N . ASP A 1 76 ? 1.351 5.830 -15.165 1.00 82.25 76 ASP A N 1
ATOM 599 C CA . ASP A 1 76 ? 1.830 6.936 -14.331 1.00 82.25 76 ASP A CA 1
ATOM 600 C C . ASP A 1 76 ? 1.900 6.502 -12.844 1.00 82.25 76 ASP A C 1
ATOM 602 O O . ASP A 1 76 ? 0.865 6.156 -12.245 1.00 82.25 76 ASP A O 1
ATOM 606 N N . PRO A 1 77 ? 3.087 6.545 -12.201 1.00 84.00 77 PRO A N 1
ATOM 607 C CA . PRO A 1 77 ? 3.245 6.228 -10.783 1.00 84.00 77 PRO A CA 1
ATOM 608 C C . PRO A 1 77 ? 2.310 7.031 -9.870 1.00 84.00 77 PRO A C 1
ATOM 610 O O . PRO A 1 77 ? 1.847 6.507 -8.850 1.00 84.00 77 PRO A O 1
ATOM 613 N N . ILE A 1 78 ? 1.995 8.278 -10.238 1.00 85.94 78 ILE A N 1
ATOM 614 C CA . ILE A 1 78 ? 1.074 9.158 -9.512 1.00 85.94 78 ILE A CA 1
ATOM 615 C C . ILE A 1 78 ? -0.339 8.580 -9.569 1.00 85.94 78 ILE A C 1
ATOM 617 O O . ILE A 1 78 ? -0.997 8.454 -8.533 1.00 85.94 78 ILE A O 1
ATOM 621 N N . VAL A 1 79 ? -0.790 8.150 -10.750 1.00 87.81 79 VAL A N 1
ATOM 622 C CA . VAL A 1 79 ? -2.110 7.530 -10.941 1.00 87.81 79 VAL A CA 1
ATOM 623 C C . VAL A 1 79 ? -2.198 6.210 -10.174 1.00 87.81 79 VAL A C 1
ATOM 625 O O . VAL A 1 79 ? -3.158 5.995 -9.429 1.00 87.81 79 VAL A O 1
ATOM 628 N N . LYS A 1 80 ? -1.167 5.360 -10.250 1.00 88.12 80 LYS A N 1
ATOM 629 C CA . LYS A 1 80 ? -1.089 4.098 -9.491 1.00 88.12 80 LYS A CA 1
ATOM 630 C C . LYS A 1 80 ? -1.119 4.337 -7.980 1.00 88.12 80 LYS A C 1
ATOM 632 O O . LYS A 1 80 ? -1.819 3.639 -7.243 1.00 88.12 80 LYS A O 1
ATOM 637 N N . SER A 1 81 ? -0.382 5.336 -7.495 1.00 90.75 81 SER A N 1
ATOM 638 C CA . SER A 1 81 ? -0.383 5.725 -6.081 1.00 90.75 81 SER A CA 1
ATOM 639 C C . SER A 1 81 ? -1.755 6.230 -5.632 1.00 90.75 81 SER A C 1
ATOM 641 O O . SER A 1 81 ? -2.285 5.760 -4.620 1.00 90.75 81 SER A O 1
ATOM 643 N N . ARG A 1 82 ? -2.378 7.107 -6.429 1.00 92.19 82 ARG A N 1
ATOM 644 C CA . ARG A 1 82 ? -3.715 7.654 -6.172 1.00 92.19 82 ARG A CA 1
ATOM 645 C C . ARG A 1 82 ? -4.776 6.561 -6.132 1.00 92.19 82 ARG A C 1
ATOM 647 O O . ARG A 1 82 ? -5.585 6.538 -5.207 1.00 92.19 82 ARG A O 1
ATOM 654 N N . LEU A 1 83 ? -4.740 5.616 -7.071 1.00 92.44 83 LEU A N 1
ATOM 655 C CA . LEU A 1 83 ? -5.661 4.483 -7.100 1.00 92.44 83 LEU A CA 1
ATOM 656 C C . LEU A 1 83 ? -5.512 3.604 -5.852 1.00 92.44 83 LEU A C 1
ATOM 658 O O . LEU A 1 83 ? -6.512 3.233 -5.237 1.00 92.44 83 LEU A O 1
ATOM 662 N N . ARG A 1 84 ? -4.272 3.334 -5.418 1.00 92.94 84 ARG A N 1
ATOM 663 C CA . ARG A 1 84 ? -4.013 2.610 -4.162 1.00 92.94 84 ARG A CA 1
ATOM 664 C C . ARG A 1 84 ? -4.531 3.366 -2.942 1.00 92.94 84 ARG A C 1
ATOM 666 O O . ARG A 1 84 ? -5.084 2.736 -2.046 1.00 92.94 84 ARG A O 1
ATOM 673 N N . SER A 1 85 ? -4.375 4.690 -2.891 1.00 94.00 85 SER A N 1
ATOM 674 C CA . SER A 1 85 ? -4.937 5.500 -1.801 1.00 94.00 85 SER A CA 1
ATOM 675 C C . SER A 1 85 ? -6.459 5.390 -1.763 1.00 94.00 85 SER A C 1
ATOM 677 O O . SER A 1 85 ? -7.015 5.005 -0.740 1.00 94.00 85 SER A O 1
ATOM 679 N N . LEU A 1 86 ? -7.122 5.601 -2.904 1.00 95.00 86 LEU A N 1
ATOM 680 C CA . LEU A 1 86 ? -8.577 5.489 -3.026 1.00 95.00 86 LEU A CA 1
ATOM 681 C C . LEU A 1 86 ? -9.090 4.098 -2.636 1.00 95.00 86 LEU A C 1
ATOM 683 O O . LEU A 1 86 ? -10.120 3.983 -1.972 1.00 95.00 86 LEU A O 1
ATOM 687 N N . ALA A 1 87 ? -8.377 3.036 -3.020 1.00 94.19 87 ALA A N 1
ATOM 688 C CA . ALA A 1 87 ? -8.717 1.672 -2.627 1.00 94.19 87 ALA A CA 1
ATOM 689 C C . ALA A 1 87 ? -8.646 1.484 -1.101 1.00 94.19 87 ALA A C 1
ATOM 691 O O . ALA A 1 87 ? -9.587 0.946 -0.512 1.00 94.19 87 ALA A O 1
ATOM 692 N N . ARG A 1 88 ? -7.583 1.980 -0.448 1.00 92.75 88 ARG A N 1
ATOM 693 C CA . ARG A 1 88 ? -7.448 1.936 1.020 1.00 92.75 88 ARG A CA 1
ATOM 694 C C . ARG A 1 88 ? -8.526 2.756 1.721 1.00 92.75 88 ARG A C 1
ATOM 696 O O . ARG A 1 88 ? -9.090 2.284 2.704 1.00 92.75 88 ARG A O 1
ATOM 703 N N . ASP A 1 89 ? -8.857 3.937 1.207 1.00 93.50 89 ASP A N 1
ATOM 704 C CA . ASP A 1 89 ? -9.891 4.794 1.794 1.00 93.50 89 ASP A CA 1
ATOM 705 C C . ASP A 1 89 ? -11.279 4.157 1.691 1.00 93.50 89 ASP A C 1
ATOM 707 O O . ASP A 1 89 ? -12.040 4.164 2.660 1.00 93.50 89 ASP A O 1
ATOM 711 N N . ARG A 1 90 ? -11.602 3.531 0.551 1.00 94.88 90 ARG A N 1
ATOM 712 C CA . ARG A 1 90 ? -12.843 2.755 0.394 1.00 94.88 90 ARG A CA 1
ATOM 713 C C . ARG A 1 90 ? -12.889 1.561 1.343 1.00 94.88 90 ARG A C 1
ATOM 715 O O . ARG A 1 90 ? -13.922 1.341 1.970 1.00 94.88 90 ARG A O 1
ATOM 722 N N . ALA A 1 91 ? -11.791 0.817 1.474 1.00 92.19 91 ALA A N 1
ATOM 723 C CA . ALA A 1 91 ? -11.705 -0.301 2.412 1.00 92.19 91 ALA A CA 1
ATOM 724 C C . ALA A 1 91 ? -11.906 0.167 3.863 1.00 92.19 91 ALA A C 1
ATOM 726 O O . ALA A 1 91 ? -12.711 -0.411 4.589 1.00 92.19 91 ALA A O 1
ATOM 727 N N . ARG A 1 92 ? -11.262 1.275 4.262 1.00 92.56 92 ARG A N 1
ATOM 728 C CA . ARG A 1 92 ? -11.438 1.882 5.589 1.00 92.56 92 ARG A CA 1
ATOM 729 C C . ARG A 1 92 ? -12.884 2.316 5.826 1.00 92.56 92 ARG A C 1
ATOM 731 O O . ARG A 1 92 ? -13.413 2.051 6.900 1.00 92.56 92 ARG A O 1
ATOM 738 N N . LYS A 1 93 ? -13.536 2.945 4.842 1.00 93.88 93 LYS A N 1
ATOM 739 C CA . LYS A 1 93 ? -14.955 3.326 4.942 1.00 93.88 93 LYS A CA 1
ATOM 740 C C . LYS A 1 93 ? -15.851 2.106 5.159 1.00 93.88 93 LYS A C 1
ATOM 742 O O . LYS A 1 93 ? -16.640 2.126 6.096 1.00 93.88 93 LYS A O 1
ATOM 747 N N . ARG A 1 94 ? -15.678 1.038 4.365 1.00 93.94 94 ARG A N 1
ATOM 748 C CA . ARG A 1 94 ? -16.436 -0.218 4.533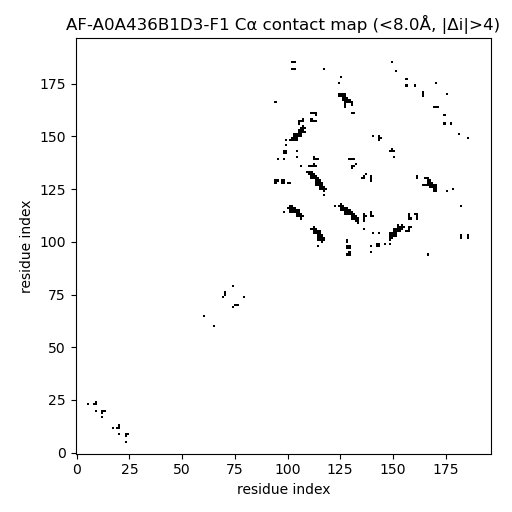 1.00 93.94 94 ARG A CA 1
ATOM 749 C C . ARG A 1 94 ? -16.235 -0.836 5.916 1.00 93.94 94 ARG A C 1
ATOM 751 O O . ARG A 1 94 ? -17.207 -1.218 6.563 1.00 93.94 94 ARG A O 1
ATOM 758 N N . MET A 1 95 ? -14.988 -0.878 6.382 1.00 95.06 95 MET A N 1
ATOM 759 C CA . MET A 1 95 ? -14.649 -1.373 7.716 1.00 95.06 95 MET A CA 1
ATOM 760 C C . MET A 1 95 ? -15.356 -0.561 8.812 1.00 95.06 95 MET A C 1
ATOM 762 O O . MET A 1 95 ? -15.958 -1.138 9.710 1.00 95.06 95 MET A O 1
ATOM 766 N N . MET A 1 96 ? -15.354 0.773 8.718 1.00 95.19 96 MET A N 1
ATOM 767 C CA . MET A 1 96 ? -16.034 1.634 9.696 1.00 95.19 96 MET A CA 1
ATOM 768 C C . MET A 1 96 ? -17.553 1.454 9.688 1.00 95.19 96 MET A C 1
ATOM 770 O O . MET A 1 96 ? -18.156 1.385 10.753 1.00 95.19 96 MET A O 1
ATOM 774 N N . THR A 1 97 ? -18.172 1.293 8.515 1.00 95.38 97 THR A N 1
ATOM 775 C CA . THR A 1 97 ? -19.613 0.994 8.416 1.00 95.38 97 THR A CA 1
ATOM 776 C C . THR A 1 97 ? -19.994 -0.375 8.982 1.00 95.38 97 THR A C 1
ATOM 778 O O . THR A 1 97 ? -21.165 -0.605 9.265 1.00 95.38 97 THR A O 1
ATOM 781 N N . ALA A 1 98 ? -19.038 -1.290 9.168 1.00 95.75 98 ALA A N 1
ATOM 782 C CA . ALA A 1 98 ? -19.297 -2.581 9.796 1.00 95.75 98 ALA A CA 1
ATOM 783 C C . ALA A 1 98 ? -19.291 -2.512 11.333 1.00 95.75 98 ALA A C 1
ATOM 785 O O . ALA A 1 98 ? -19.971 -3.324 11.956 1.00 95.75 98 ALA A O 1
ATOM 786 N N . VAL A 1 99 ? -18.585 -1.545 11.938 1.00 96.81 99 VAL A N 1
ATOM 787 C CA . VAL A 1 99 ? -18.428 -1.411 13.403 1.00 96.81 99 VAL A CA 1
ATOM 788 C C . VAL A 1 99 ? -19.759 -1.409 14.169 1.00 96.81 99 VAL A C 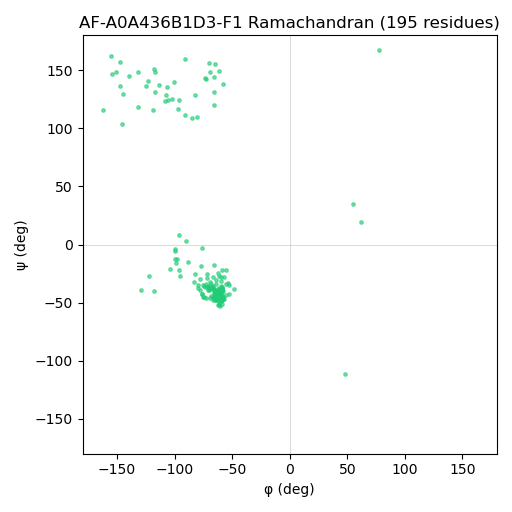1
ATOM 790 O O . VAL A 1 99 ? -19.831 -2.129 15.163 1.00 96.81 99 VAL A O 1
ATOM 793 N N . PRO A 1 100 ? -20.830 -0.714 13.727 1.00 96.81 100 PRO A N 1
ATOM 794 C CA . PRO A 1 100 ? -22.131 -0.733 14.408 1.00 96.81 100 PRO A CA 1
ATOM 795 C C . PRO A 1 100 ? -22.745 -2.122 14.621 1.00 96.81 100 PRO A C 1
ATOM 797 O O . PRO A 1 100 ? -23.597 -2.296 15.483 1.00 96.81 100 PRO A O 1
ATOM 800 N N . ARG A 1 101 ? -22.334 -3.121 13.831 1.00 95.06 101 ARG A N 1
ATOM 801 C CA . ARG A 1 101 ? -22.832 -4.502 13.923 1.00 95.06 101 ARG A CA 1
ATOM 802 C C . ARG A 1 101 ? -22.006 -5.377 14.870 1.00 95.06 101 ARG A C 1
ATOM 804 O O . ARG A 1 101 ? -22.241 -6.582 14.933 1.00 95.06 101 ARG A O 1
ATOM 811 N N . ALA A 1 102 ? -21.000 -4.816 15.537 1.00 96.88 102 ALA A N 1
ATOM 812 C CA . ALA A 1 102 ? -20.154 -5.568 16.450 1.00 96.88 102 ALA A CA 1
ATOM 813 C C . ALA A 1 102 ? -20.901 -5.906 17.747 1.00 96.88 102 ALA A C 1
ATOM 815 O O . ALA A 1 102 ? -21.655 -5.102 18.288 1.00 96.88 102 ALA A O 1
ATOM 816 N N . THR A 1 103 ? -20.649 -7.107 18.258 1.00 95.25 103 THR A N 1
ATOM 817 C CA . THR A 1 103 ? -21.177 -7.585 19.540 1.00 95.25 103 THR A CA 1
ATOM 818 C C . THR A 1 103 ? -20.356 -7.023 20.700 1.00 95.25 103 THR A C 1
ATOM 820 O O . THR A 1 103 ? -20.906 -6.703 21.751 1.00 95.25 103 THR A O 1
ATOM 823 N N . LEU A 1 104 ? -19.036 -6.909 20.517 1.00 96.25 104 LEU A N 1
ATOM 824 C CA . LEU A 1 104 ? -18.112 -6.358 21.508 1.00 96.25 104 LEU A CA 1
ATOM 825 C C . LEU A 1 104 ? -16.850 -5.789 20.859 1.00 96.25 104 LEU A C 1
ATOM 827 O O . LEU A 1 104 ? -16.511 -6.132 19.723 1.00 96.25 104 LEU A O 1
ATOM 831 N N . ILE A 1 105 ? -16.129 -4.955 21.608 1.00 97.50 105 ILE A N 1
ATOM 832 C CA . ILE A 1 105 ? -14.832 -4.406 21.204 1.00 97.50 105 ILE A CA 1
ATOM 833 C C . ILE A 1 105 ? -13.778 -4.710 22.257 1.00 97.50 105 ILE A C 1
ATOM 835 O O . ILE A 1 105 ? -14.016 -4.519 23.443 1.00 97.50 105 ILE A O 1
ATOM 839 N N . ILE A 1 106 ? -12.595 -5.126 21.810 1.00 97.50 106 ILE A N 1
ATOM 840 C CA . ILE A 1 106 ? -11.407 -5.287 22.649 1.00 97.50 106 ILE A CA 1
ATOM 841 C C . ILE A 1 106 ? -10.460 -4.134 22.333 1.00 97.50 106 ILE A C 1
ATOM 843 O O . ILE A 1 106 ? -10.103 -3.917 21.170 1.00 97.50 106 ILE A O 1
ATOM 847 N N . ALA A 1 107 ? -10.068 -3.376 23.350 1.00 97.38 107 ALA A N 1
ATOM 848 C CA . ALA A 1 107 ? -9.262 -2.179 23.197 1.00 97.38 107 ALA A CA 1
ATOM 849 C C . ALA A 1 107 ? -7.964 -2.245 24.005 1.00 97.38 107 ALA A C 1
ATOM 851 O O . ALA A 1 107 ? -7.926 -2.668 25.155 1.00 97.38 107 ALA A O 1
ATOM 852 N N . ASN A 1 108 ? -6.903 -1.733 23.390 1.00 96.12 108 ASN A N 1
ATOM 853 C CA . ASN A 1 108 ? -5.767 -1.161 24.088 1.00 96.12 108 ASN A CA 1
ATOM 854 C C . ASN A 1 108 ? -6.006 0.363 24.120 1.00 96.12 108 ASN A C 1
ATOM 856 O O . ASN A 1 108 ? -6.048 0.969 23.038 1.00 96.12 108 ASN A O 1
ATOM 860 N N . PRO A 1 109 ? -6.174 0.983 25.302 1.00 87.88 109 PRO A N 1
ATOM 861 C CA . PRO A 1 109 ? -6.583 2.383 25.436 1.00 87.88 109 PRO A CA 1
ATOM 862 C C . PRO A 1 109 ? -5.796 3.362 24.559 1.00 87.88 109 PRO A C 1
ATOM 864 O O . PRO A 1 109 ? -6.387 4.252 23.947 1.00 87.88 109 PRO A O 1
ATOM 867 N N . THR A 1 110 ? -4.490 3.157 24.397 1.00 85.06 110 THR A N 1
ATOM 868 C CA . THR A 1 110 ? -3.629 4.092 23.663 1.00 85.06 110 THR A CA 1
ATOM 869 C C . THR A 1 110 ? -3.418 3.725 22.198 1.00 85.06 110 THR A C 1
ATOM 871 O O . THR A 1 110 ? -3.216 4.629 21.395 1.00 85.06 110 THR A O 1
ATOM 874 N N . HIS A 1 111 ? -3.511 2.443 21.817 1.00 93.31 111 HIS A N 1
ATOM 875 C CA . HIS A 1 111 ? -3.024 2.018 20.496 1.00 93.31 111 HIS A CA 1
ATOM 876 C C . HIS A 1 111 ? -3.981 1.209 19.635 1.00 93.31 111 HIS A C 1
ATOM 878 O O . HIS A 1 111 ? -3.978 1.420 18.432 1.00 93.31 111 HIS A O 1
ATOM 884 N N . PHE A 1 112 ? -4.776 0.280 20.169 1.00 97.38 112 PHE A N 1
ATOM 885 C CA . PHE A 1 112 ? -5.480 -0.704 19.330 1.00 97.38 112 PHE A CA 1
ATOM 886 C C . PHE A 1 112 ? -6.954 -0.813 19.684 1.00 97.38 112 PHE A C 1
ATOM 888 O O . PHE A 1 112 ? -7.353 -0.642 20.834 1.00 97.38 112 PHE A O 1
ATOM 895 N N . SER A 1 113 ? -7.791 -1.118 18.700 1.00 97.62 113 SER A N 1
ATOM 896 C CA . SER A 1 113 ? -9.181 -1.518 18.938 1.00 97.62 113 SER A CA 1
ATOM 897 C C . SER A 1 113 ? -9.623 -2.515 17.883 1.00 97.62 113 SER A C 1
ATOM 899 O O . SER A 1 113 ? -9.314 -2.349 16.701 1.00 97.62 113 SER A O 1
ATOM 901 N N . ILE A 1 114 ? -10.314 -3.559 18.329 1.00 97.81 114 ILE A N 1
ATOM 902 C CA . ILE A 1 114 ? -10.747 -4.689 17.510 1.00 97.81 114 ILE A CA 1
ATOM 903 C C . ILE A 1 114 ? -12.220 -4.930 17.793 1.00 97.81 114 ILE A C 1
ATOM 905 O O . ILE A 1 114 ? -12.593 -5.217 18.927 1.00 97.81 114 ILE A O 1
ATOM 909 N N . ALA A 1 115 ? -13.047 -4.797 16.764 1.00 97.81 115 ALA A N 1
ATOM 910 C CA . ALA A 1 115 ? -14.479 -5.016 16.832 1.00 97.81 115 ALA A CA 1
ATOM 911 C C . ALA A 1 115 ? -14.808 -6.437 16.372 1.00 97.81 115 ALA A C 1
ATOM 913 O O . ALA A 1 115 ? -14.446 -6.835 15.261 1.00 97.81 115 ALA A O 1
ATOM 914 N N . LEU A 1 116 ? -15.499 -7.187 17.227 1.00 97.12 116 LEU A N 1
ATOM 915 C CA . LEU A 1 116 ? -15.867 -8.577 16.992 1.00 97.12 116 LEU A CA 1
ATOM 916 C C . LEU A 1 116 ? -17.380 -8.714 16.860 1.00 97.12 116 LEU A C 1
ATOM 918 O O . LEU A 1 116 ? -18.137 -8.145 17.648 1.00 97.12 116 LEU A O 1
ATOM 922 N N . LYS A 1 117 ? -17.817 -9.514 15.890 1.00 95.56 117 LYS A N 1
ATOM 923 C CA . LYS A 1 117 ? -19.193 -9.989 15.762 1.00 95.56 117 LYS A CA 1
ATOM 924 C C . LYS A 1 117 ? -19.243 -11.451 16.155 1.00 95.56 117 LYS A C 1
ATOM 926 O O . LYS A 1 117 ? -18.403 -12.239 15.731 1.00 95.56 117 LYS A O 1
ATOM 931 N N . TYR A 1 118 ? -20.245 -11.790 16.944 1.00 94.00 118 TYR A N 1
ATOM 932 C CA . TYR A 1 118 ? -20.583 -13.166 17.248 1.00 94.00 118 TYR A CA 1
ATOM 933 C C . TYR A 1 118 ? -22.094 -13.296 17.387 1.00 94.00 118 TYR A C 1
ATOM 935 O O . TYR A 1 118 ? -22.714 -12.512 18.116 1.00 94.00 118 TYR A O 1
ATOM 943 N N . VAL A 1 119 ? -22.661 -14.276 16.689 1.00 90.19 119 VAL A N 1
ATOM 944 C CA . VAL A 1 119 ? -24.061 -14.690 16.777 1.00 90.19 119 VAL A CA 1
ATOM 945 C C . VAL A 1 119 ? -24.098 -16.142 17.245 1.00 90.19 119 VAL A C 1
ATOM 947 O O . VAL A 1 119 ? -23.625 -17.031 16.546 1.00 90.19 119 VAL A O 1
ATOM 950 N N . ARG A 1 120 ? -24.663 -16.376 18.438 1.00 81.75 120 ARG A N 1
ATOM 951 C CA . ARG A 1 120 ? -24.640 -17.673 19.143 1.00 81.75 120 ARG A CA 1
ATOM 952 C C . ARG A 1 120 ? -25.133 -18.859 18.302 1.00 81.75 120 ARG A C 1
ATOM 954 O O . ARG A 1 120 ? -24.597 -19.948 18.461 1.00 81.75 120 ARG A O 1
ATOM 961 N N . ASP A 1 121 ? -26.114 -18.632 17.434 1.00 78.75 121 ASP A N 1
ATOM 962 C CA . ASP A 1 121 ? -26.797 -19.692 16.680 1.00 78.75 121 ASP A CA 1
ATOM 963 C C . ASP A 1 121 ? -26.289 -19.838 15.231 1.00 78.75 121 ASP A C 1
ATOM 965 O O . ASP A 1 121 ? -26.694 -20.760 14.530 1.00 78.75 121 ASP A O 1
ATOM 969 N N . GLU A 1 122 ? -25.400 -18.946 14.778 1.00 82.31 122 GLU A N 1
ATOM 970 C CA . GLU A 1 122 ? -24.884 -18.923 13.396 1.00 82.31 122 GLU A CA 1
ATOM 971 C C . GLU A 1 122 ? -23.367 -19.147 13.334 1.00 82.31 122 GLU A C 1
ATOM 973 O O . GLU A 1 122 ? -22.870 -19.844 12.449 1.00 82.31 122 GLU A O 1
ATOM 978 N N . ASP A 1 123 ? -22.617 -18.562 14.270 1.00 84.06 123 ASP A N 1
ATOM 979 C CA . ASP A 1 123 ? -21.165 -18.466 14.182 1.00 84.06 123 ASP A CA 1
ATOM 980 C C . ASP A 1 123 ? -20.482 -19.512 15.079 1.00 84.06 123 ASP A C 1
ATOM 982 O O . ASP A 1 123 ? -20.660 -19.530 16.298 1.00 84.06 123 ASP A O 1
ATOM 986 N N . SER A 1 124 ? -19.602 -20.340 14.506 1.00 84.12 124 SER A N 1
ATOM 987 C CA . SER A 1 124 ? -18.746 -21.243 15.298 1.00 84.12 124 SER A CA 1
ATOM 988 C C . SER A 1 124 ? -17.641 -20.495 16.055 1.00 84.12 124 SER A C 1
ATOM 990 O O . SER A 1 124 ? -17.152 -20.971 17.077 1.00 84.12 124 SER A O 1
ATOM 992 N N . ALA A 1 125 ? -17.239 -19.321 15.560 1.00 90.25 125 ALA A N 1
ATOM 993 C CA . ALA A 1 125 ? -16.237 -18.464 16.177 1.00 90.25 125 ALA A CA 1
ATOM 994 C C . ALA A 1 125 ? -16.503 -16.983 15.849 1.00 90.25 125 ALA A C 1
ATOM 996 O O . ALA A 1 125 ? -16.977 -16.678 14.754 1.00 90.25 125 ALA A O 1
ATOM 997 N N . PRO A 1 126 ? -16.159 -16.045 16.750 1.00 93.75 126 PRO A N 1
ATOM 998 C CA . PRO A 1 126 ? -16.283 -14.615 16.490 1.00 93.75 126 PRO A CA 1
ATOM 999 C C . PRO A 1 126 ? -15.493 -14.156 15.255 1.00 93.75 126 PRO A C 1
ATOM 1001 O O . PRO A 1 126 ? -14.335 -14.534 15.061 1.00 93.75 126 PRO A O 1
ATOM 1004 N N . MET A 1 127 ? -16.101 -13.283 14.456 1.00 95.31 127 MET A N 1
ATOM 1005 C CA . MET A 1 127 ? -15.506 -12.664 13.271 1.00 95.31 127 MET A CA 1
ATOM 1006 C C . MET A 1 127 ? -15.035 -11.240 13.569 1.00 95.31 127 MET A C 1
ATOM 1008 O O . MET A 1 127 ? -15.728 -10.469 14.235 1.00 95.31 127 MET A O 1
ATOM 1012 N N . VAL A 1 128 ? -13.875 -10.854 13.038 1.00 97.19 128 VAL A N 1
ATOM 1013 C CA . VAL A 1 128 ? -13.361 -9.482 13.142 1.00 97.19 128 VAL A CA 1
ATOM 1014 C C . VAL A 1 128 ? -14.031 -8.589 12.103 1.00 97.19 128 VAL A C 1
ATOM 1016 O O . VAL A 1 128 ? -13.731 -8.688 10.920 1.00 97.19 128 VAL A O 1
ATOM 1019 N N . LEU A 1 129 ? -14.888 -7.662 12.533 1.00 96.69 129 LEU A N 1
ATOM 1020 C CA . LEU A 1 129 ? -15.520 -6.685 11.634 1.00 96.69 129 LEU A CA 1
ATOM 1021 C C . LEU A 1 129 ? -14.637 -5.471 11.353 1.00 96.69 129 LEU A C 1
ATOM 1023 O O . LEU A 1 129 ? -14.717 -4.859 10.291 1.00 96.69 129 LEU A O 1
ATOM 1027 N N . ALA A 1 130 ? -13.817 -5.084 12.327 1.00 97.25 130 ALA A N 1
ATOM 1028 C CA . ALA A 1 130 ? -12.900 -3.968 12.187 1.00 97.25 130 ALA A CA 1
ATOM 1029 C C . ALA A 1 130 ? -11.705 -4.138 13.116 1.00 97.25 130 ALA A C 1
ATOM 1031 O O . ALA A 1 130 ? -11.838 -4.622 14.238 1.00 97.25 130 ALA A O 1
ATOM 1032 N N . LYS A 1 131 ? -10.541 -3.667 12.675 1.00 96.69 131 LYS A N 1
ATOM 1033 C CA . LYS A 1 131 ? -9.396 -3.439 13.553 1.00 96.69 131 LYS A CA 1
ATOM 1034 C C . LYS A 1 131 ? -8.703 -2.145 13.167 1.00 96.69 131 LYS A C 1
ATOM 1036 O O . LYS A 1 131 ? -8.639 -1.791 11.991 1.00 96.69 131 LYS A O 1
ATOM 1041 N N . GLY A 1 132 ? -8.177 -1.436 14.151 1.00 95.62 132 GLY A N 1
ATOM 1042 C CA . GLY A 1 132 ? -7.524 -0.156 13.934 1.00 95.62 132 GLY A CA 1
ATOM 1043 C C . GLY A 1 132 ? -6.393 0.083 14.909 1.00 95.62 132 GLY A C 1
ATOM 1044 O O . GLY A 1 132 ? -6.373 -0.492 15.999 1.00 95.62 132 GLY A O 1
ATOM 1045 N N . GLN A 1 133 ? -5.483 0.959 14.494 1.00 95.81 133 GLN A N 1
ATOM 1046 C CA . GLN A 1 133 ? -4.441 1.519 15.336 1.00 95.81 133 GLN A CA 1
ATOM 1047 C C . GLN A 1 133 ? -4.618 3.044 15.459 1.00 95.81 133 GLN A C 1
ATOM 1049 O O . GLN A 1 133 ? -5.129 3.682 14.533 1.00 95.81 133 GLN A O 1
ATOM 1054 N N . ASP A 1 134 ? -4.228 3.606 16.603 1.00 95.06 134 ASP A N 1
ATOM 1055 C CA . ASP A 1 134 ? -4.184 5.039 16.916 1.00 95.06 134 ASP A CA 1
ATOM 1056 C C . ASP A 1 134 ? -5.499 5.758 16.536 1.00 95.06 134 ASP A C 1
ATOM 1058 O O . ASP A 1 134 ? -6.551 5.469 17.109 1.00 95.06 134 ASP A O 1
ATOM 1062 N N . LEU A 1 135 ? -5.498 6.642 15.530 1.00 94.75 135 LEU A N 1
ATOM 1063 C CA . LEU A 1 135 ? -6.696 7.378 15.089 1.00 94.75 135 LEU A CA 1
ATOM 1064 C C . LEU A 1 135 ? -7.845 6.462 14.641 1.00 94.75 135 LEU A C 1
ATOM 1066 O O . LEU A 1 135 ? -9.015 6.742 14.900 1.00 94.75 135 LEU A O 1
ATOM 1070 N N . VAL A 1 136 ? -7.525 5.344 13.985 1.00 94.69 136 VAL A N 1
ATOM 1071 C CA . VAL A 1 136 ? -8.531 4.371 13.537 1.00 94.69 136 VAL A CA 1
ATOM 1072 C C . VAL A 1 136 ? -9.132 3.656 14.748 1.00 94.69 136 VAL A C 1
ATOM 1074 O O . VAL A 1 136 ? -10.341 3.448 14.795 1.00 94.69 136 VAL A O 1
ATOM 1077 N N . ALA A 1 137 ? -8.310 3.326 15.749 1.00 96.69 137 ALA A N 1
ATOM 1078 C CA . ALA A 1 137 ? -8.777 2.731 17.000 1.00 96.69 137 ALA A CA 1
ATOM 1079 C C . ALA A 1 137 ? -9.689 3.693 17.778 1.00 96.69 137 ALA A C 1
ATOM 1081 O O . ALA A 1 137 ? -10.757 3.295 18.243 1.00 96.69 137 ALA A O 1
ATOM 1082 N N . LEU A 1 138 ? -9.308 4.972 17.856 1.00 96.06 138 LEU A N 1
ATOM 1083 C CA . LEU A 1 138 ? -10.121 6.024 18.465 1.00 96.06 138 LEU A CA 1
ATOM 1084 C C . LEU A 1 138 ? -11.492 6.133 17.795 1.00 96.06 138 LEU A C 1
ATOM 1086 O O . LEU A 1 138 ? -12.500 6.131 18.502 1.00 96.06 138 LEU A O 1
ATOM 1090 N N . LYS A 1 139 ? -11.540 6.139 16.455 1.00 96.00 139 LYS A N 1
ATOM 1091 C CA . LYS A 1 139 ? -12.808 6.220 15.720 1.00 96.00 139 LYS A CA 1
ATOM 1092 C C . LYS A 1 139 ? -13.688 4.986 15.920 1.00 96.00 139 LYS A C 1
ATOM 1094 O O . LYS A 1 139 ? -14.895 5.124 16.078 1.00 96.00 139 LYS A O 1
ATOM 1099 N N . ILE A 1 140 ? -13.099 3.787 15.975 1.00 96.94 140 ILE A N 1
ATOM 1100 C CA . ILE A 1 140 ? -13.834 2.551 16.293 1.00 96.94 140 ILE A CA 1
ATOM 1101 C C . ILE A 1 140 ? -14.509 2.672 17.666 1.00 96.94 140 ILE A C 1
ATOM 1103 O O . ILE A 1 140 ? -15.692 2.369 17.792 1.00 96.94 140 ILE A O 1
ATOM 1107 N N . ARG A 1 141 ? -13.786 3.154 18.685 1.00 95.88 141 ARG A N 1
ATOM 1108 C CA . ARG A 1 141 ? -14.342 3.351 20.035 1.00 95.88 141 ARG A CA 1
ATOM 1109 C C . ARG A 1 141 ? -15.407 4.440 20.088 1.00 95.88 141 ARG A C 1
ATOM 1111 O O . ARG A 1 141 ? -16.353 4.310 20.851 1.00 95.88 141 ARG A O 1
ATOM 1118 N N . GLU A 1 142 ? -15.256 5.504 19.309 1.00 96.50 142 GLU A N 1
ATOM 1119 C CA . GLU A 1 142 ? -16.264 6.561 19.187 1.00 96.50 142 GLU A CA 1
ATOM 1120 C C . GLU A 1 142 ? -17.586 5.995 18.652 1.00 96.50 142 GLU A C 1
ATOM 1122 O O . GLU A 1 142 ? -18.598 6.082 19.341 1.00 96.50 142 GLU A O 1
ATOM 1127 N N . ILE A 1 143 ? -17.543 5.286 17.516 1.00 96.75 143 ILE A N 1
ATOM 1128 C CA . ILE A 1 143 ? -18.719 4.625 16.923 1.00 96.75 143 ILE A CA 1
ATOM 1129 C C . ILE A 1 143 ? -19.330 3.615 17.903 1.00 96.75 143 ILE A C 1
ATOM 1131 O O . ILE A 1 143 ? -20.549 3.495 18.009 1.00 96.75 143 ILE A O 1
ATOM 1135 N N . ALA A 1 144 ? -18.492 2.889 18.643 1.00 96.44 144 ALA A N 1
ATOM 1136 C CA . ALA A 1 144 ? -18.946 1.924 19.636 1.00 96.44 144 ALA A CA 1
ATOM 1137 C C . ALA A 1 144 ? -19.736 2.571 20.772 1.00 96.44 144 ALA A C 1
ATOM 1139 O O . ALA A 1 144 ? -20.775 2.045 21.162 1.00 96.44 144 ALA A O 1
ATOM 1140 N N . ARG A 1 145 ? -19.273 3.723 21.274 1.00 96.06 145 ARG A N 1
ATOM 1141 C CA . ARG A 1 145 ? -19.992 4.493 22.295 1.00 96.06 145 ARG A CA 1
ATOM 1142 C C . ARG A 1 145 ? -21.326 5.006 21.761 1.00 96.06 145 ARG A C 1
ATOM 1144 O O . ARG A 1 145 ? -22.327 4.859 22.450 1.00 96.06 145 ARG A O 1
ATOM 1151 N N . GLU A 1 146 ? -21.356 5.522 20.532 1.00 96.62 146 GLU A N 1
ATOM 1152 C CA . GLU A 1 146 ? -22.594 5.969 19.872 1.00 96.62 146 GLU A CA 1
ATOM 1153 C C . GLU A 1 146 ? -23.631 4.838 19.748 1.00 96.62 146 GLU A C 1
ATOM 1155 O O . GLU A 1 146 ? -24.823 5.061 19.941 1.00 96.62 146 GLU A O 1
ATOM 1160 N N . HIS A 1 147 ? -23.180 3.610 19.478 1.00 96.25 147 HIS A N 1
ATOM 1161 C CA . HIS A 1 147 ? -24.044 2.439 19.288 1.00 96.25 147 HIS A CA 1
ATOM 1162 C C . HIS A 1 147 ? -24.218 1.584 20.554 1.00 96.25 147 HIS A C 1
ATOM 1164 O O . HIS A 1 147 ? -24.803 0.504 20.485 1.00 96.25 147 HIS A O 1
ATOM 1170 N N . ASN A 1 148 ? -23.739 2.048 21.715 1.00 94.62 148 ASN A N 1
ATOM 1171 C CA . ASN A 1 148 ? -23.796 1.325 22.992 1.00 94.62 148 ASN A CA 1
ATOM 1172 C C . ASN A 1 148 ? -23.169 -0.086 22.951 1.00 94.62 148 ASN A C 1
ATOM 1174 O O . ASN A 1 148 ? -23.631 -1.011 23.625 1.00 94.62 148 ASN A O 1
ATOM 1178 N N . ILE A 1 149 ? -22.105 -0.258 22.166 1.00 96.25 149 ILE A N 1
ATOM 1179 C CA . ILE A 1 149 ? -21.357 -1.513 22.058 1.00 96.25 149 ILE A CA 1
ATOM 1180 C C . ILE A 1 149 ? -20.362 -1.597 23.229 1.00 96.25 149 ILE A C 1
ATOM 1182 O O . ILE A 1 149 ? -19.595 -0.654 23.444 1.00 96.25 149 ILE A O 1
ATOM 1186 N N . PRO A 1 150 ? -20.331 -2.707 23.993 1.00 96.06 150 PRO A N 1
ATOM 1187 C CA . PRO A 1 150 ? -19.431 -2.850 25.131 1.00 96.06 150 PRO A CA 1
ATOM 1188 C C . PRO A 1 150 ? -17.964 -2.888 24.686 1.00 96.06 150 PRO A C 1
ATOM 1190 O O . PRO A 1 150 ? -17.588 -3.645 23.786 1.00 96.06 150 PRO A O 1
ATOM 1193 N N . ILE A 1 151 ? -17.135 -2.085 25.355 1.00 96.69 151 ILE A N 1
ATOM 1194 C CA . ILE A 1 151 ? -15.686 -2.016 25.148 1.00 96.69 151 ILE A CA 1
ATOM 1195 C C . ILE A 1 151 ? -15.004 -2.664 26.354 1.00 96.69 151 ILE A C 1
ATOM 1197 O O . ILE A 1 151 ? -15.231 -2.254 27.490 1.00 96.69 151 ILE A O 1
ATOM 1201 N N . PHE A 1 152 ? -14.172 -3.666 26.095 1.00 96.62 152 PHE A N 1
ATOM 1202 C CA . PHE A 1 152 ? -13.350 -4.352 27.082 1.00 96.62 152 PHE A CA 1
ATOM 1203 C C . PHE A 1 152 ? -11.893 -3.945 26.899 1.00 96.62 152 PHE A C 1
ATOM 1205 O O . PHE A 1 152 ? -11.358 -3.998 25.789 1.00 96.62 152 PHE A O 1
ATOM 1212 N N . GLU A 1 153 ? -11.252 -3.531 27.983 1.00 96.38 153 GLU A N 1
ATOM 1213 C CA . GLU A 1 153 ? -9.845 -3.152 27.963 1.00 96.38 153 GLU A CA 1
ATOM 1214 C C . GLU A 1 153 ? -8.975 -4.369 28.276 1.00 96.38 153 GLU A C 1
ATOM 1216 O O . GLU A 1 153 ? -8.980 -4.880 29.391 1.00 96.38 153 GLU A O 1
ATOM 1221 N N . ASP A 1 154 ? -8.228 -4.830 27.274 1.00 96.06 154 ASP A N 1
ATOM 1222 C CA . ASP A 1 154 ? -7.216 -5.875 27.420 1.00 96.06 154 ASP A CA 1
ATOM 1223 C C . ASP A 1 154 ? -6.058 -5.577 26.462 1.00 96.06 154 ASP A C 1
ATOM 1225 O O . ASP A 1 154 ? -6.127 -5.772 25.242 1.00 96.06 154 ASP A O 1
ATOM 1229 N N . VAL A 1 155 ? -4.970 -5.069 27.036 1.00 95.88 155 VAL A N 1
ATOM 1230 C CA . VAL A 1 155 ? -3.780 -4.631 26.303 1.00 95.88 155 VAL A CA 1
ATOM 1231 C C . VAL A 1 155 ? -3.087 -5.801 25.599 1.00 95.88 155 VAL A C 1
ATOM 1233 O O . VAL A 1 155 ? -2.627 -5.640 24.461 1.00 95.88 155 VAL A O 1
ATOM 1236 N N . ALA A 1 156 ? -2.996 -6.959 26.258 1.00 95.56 156 ALA A N 1
ATOM 1237 C CA . ALA A 1 156 ? -2.261 -8.121 25.767 1.00 95.56 156 ALA A CA 1
ATOM 1238 C C . ALA A 1 156 ? -3.029 -8.819 24.640 1.00 95.56 156 ALA A C 1
ATOM 1240 O O . ALA A 1 156 ? -2.454 -9.110 23.581 1.00 95.56 156 ALA A O 1
ATOM 1241 N N . LEU A 1 157 ? -4.336 -9.008 24.829 1.00 95.81 157 LEU A N 1
ATOM 1242 C CA . LEU A 1 157 ? -5.221 -9.609 23.840 1.00 95.81 157 LEU A CA 1
ATOM 1243 C C . LEU A 1 157 ? -5.360 -8.711 22.609 1.00 95.81 157 LEU A C 1
ATOM 1245 O O . LEU A 1 157 ? -5.130 -9.177 21.492 1.00 95.81 157 LEU A O 1
ATOM 1249 N N . ALA A 1 158 ? -5.617 -7.409 22.790 1.00 96.69 158 ALA A N 1
ATOM 1250 C CA . ALA A 1 158 ? -5.738 -6.470 21.673 1.00 96.69 158 ALA A CA 1
ATOM 1251 C C . ALA A 1 158 ? -4.458 -6.419 20.823 1.00 96.69 158 ALA A C 1
ATOM 1253 O O . ALA A 1 158 ? -4.520 -6.471 19.595 1.00 96.69 158 ALA A O 1
ATOM 1254 N N . ARG A 1 159 ? -3.277 -6.354 21.457 1.00 95.88 159 ARG A N 1
ATOM 1255 C CA . ARG A 1 159 ? -1.992 -6.319 20.738 1.00 95.88 159 ARG A CA 1
ATOM 1256 C C . ARG A 1 159 ? -1.735 -7.617 19.969 1.00 95.88 159 ARG A C 1
ATOM 1258 O O . ARG A 1 159 ? -1.259 -7.565 18.834 1.00 95.88 159 ARG A O 1
ATOM 1265 N N . SER A 1 160 ? -2.043 -8.762 20.572 1.00 95.62 160 SER A N 1
ATOM 1266 C CA . SER A 1 160 ? -1.841 -10.076 19.955 1.00 95.62 160 SER A CA 1
ATOM 1267 C C . SER A 1 160 ? -2.793 -10.303 18.784 1.00 95.62 160 SER A C 1
ATOM 1269 O O . SER A 1 160 ? -2.357 -10.685 17.697 1.00 95.62 160 SER A O 1
ATOM 1271 N N . MET A 1 161 ? -4.076 -9.995 18.966 1.00 95.75 161 MET A N 1
ATOM 1272 C CA . MET A 1 161 ? -5.086 -10.136 17.921 1.00 95.75 161 MET A CA 1
ATOM 1273 C C . MET A 1 161 ? -4.855 -9.168 16.757 1.00 95.75 161 MET A C 1
ATOM 1275 O O . MET A 1 161 ? -5.010 -9.562 15.604 1.00 95.75 161 MET A O 1
ATOM 1279 N N . TYR A 1 162 ? -4.417 -7.929 17.018 1.00 95.88 162 TYR A N 1
ATOM 1280 C CA . TYR A 1 162 ? -4.159 -6.951 15.956 1.00 95.88 162 TYR A CA 1
ATOM 1281 C C . TYR A 1 162 ? -3.102 -7.445 14.957 1.00 95.88 162 TYR A C 1
ATO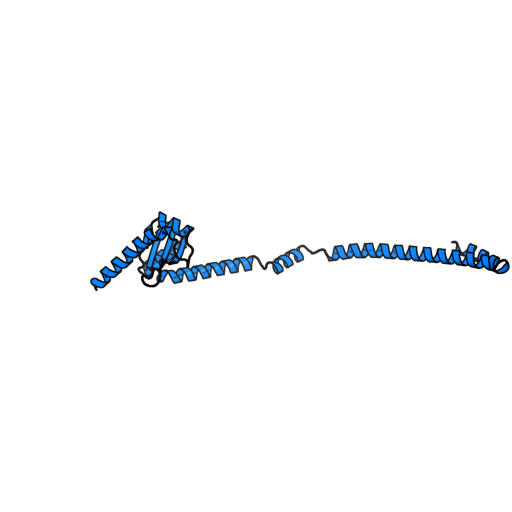M 1283 O O . TYR A 1 162 ? -3.242 -7.232 13.748 1.00 95.88 162 TYR A O 1
ATOM 1291 N N . LYS A 1 163 ? -2.070 -8.134 15.461 1.00 94.88 163 LYS A N 1
ATOM 1292 C CA . LYS A 1 163 ? -0.987 -8.703 14.648 1.00 94.88 163 LYS A CA 1
ATOM 1293 C C . LYS A 1 163 ? -1.410 -9.950 13.873 1.00 94.88 163 LYS A C 1
ATOM 1295 O O . LYS A 1 163 ? -0.940 -10.135 12.759 1.00 94.88 163 LYS A O 1
ATOM 1300 N N . GLN A 1 164 ? -2.266 -10.791 14.453 1.00 94.38 164 GLN A N 1
ATOM 1301 C CA . GLN A 1 164 ? -2.502 -12.150 13.950 1.00 94.38 164 GLN A CA 1
ATOM 1302 C C . GLN A 1 164 ? -3.816 -12.326 13.184 1.00 94.38 164 GLN A C 1
ATOM 1304 O O . GLN A 1 164 ? -3.936 -13.266 12.406 1.00 94.38 164 GLN A O 1
ATOM 1309 N N . VAL A 1 165 ? -4.798 -11.441 13.375 1.00 94.06 165 VAL A N 1
ATOM 1310 C CA . VAL A 1 165 ? -6.135 -11.597 12.780 1.00 94.06 165 VAL A CA 1
ATOM 1311 C C . VAL A 1 165 ? -6.431 -10.458 11.822 1.00 94.06 165 VAL A C 1
ATOM 1313 O O . VAL A 1 165 ? -6.242 -9.291 12.163 1.00 94.06 165 VAL A O 1
ATOM 1316 N N . SER A 1 166 ? -6.893 -10.776 10.617 1.00 94.62 166 SER A N 1
ATOM 1317 C CA . SER A 1 166 ? -7.305 -9.797 9.604 1.00 94.62 166 SER A CA 1
ATOM 1318 C C . SER A 1 166 ? -8.792 -9.455 9.719 1.00 94.62 166 SER A C 1
ATOM 1320 O O . SER A 1 166 ? -9.567 -10.204 10.304 1.00 94.62 166 SER A O 1
ATOM 1322 N N . VAL A 1 167 ? -9.191 -8.306 9.169 1.00 95.12 167 VAL A N 1
ATOM 1323 C CA . VAL A 1 167 ? -10.612 -7.925 9.053 1.00 95.12 167 VAL A CA 1
ATOM 1324 C C . VAL A 1 167 ? -11.338 -8.947 8.171 1.00 95.12 167 VAL A C 1
ATOM 1326 O O . VAL A 1 167 ? -10.707 -9.540 7.297 1.00 95.12 167 VAL A O 1
ATOM 1329 N N . ASP A 1 168 ? -12.624 -9.172 8.427 1.00 93.81 168 ASP A N 1
ATOM 1330 C CA . ASP A 1 168 ? -13.502 -10.135 7.747 1.00 93.81 168 ASP A CA 1
ATOM 1331 C C . ASP A 1 168 ? -13.064 -11.605 7.894 1.00 93.81 168 ASP A C 1
ATOM 1333 O O . ASP A 1 168 ? -13.479 -12.468 7.127 1.00 93.81 168 ASP A O 1
ATOM 1337 N N . ASN A 1 169 ? -12.231 -11.910 8.895 1.00 94.75 169 ASN A N 1
ATOM 1338 C CA . ASN A 1 169 ? -11.799 -13.270 9.212 1.00 94.75 169 ASN A CA 1
ATOM 1339 C C . ASN A 1 169 ? -12.256 -13.684 10.614 1.00 94.75 169 ASN A C 1
ATOM 1341 O O . ASN A 1 169 ? -12.399 -12.849 11.515 1.00 94.75 169 ASN A O 1
ATOM 1345 N N . VAL A 1 170 ? -12.463 -14.989 10.800 1.00 94.56 170 VAL A N 1
ATOM 1346 C CA . VAL A 1 170 ? -12.706 -15.583 12.120 1.00 94.56 170 VAL A CA 1
ATOM 1347 C C . VAL A 1 170 ? -11.442 -15.531 12.971 1.00 94.56 170 VAL A C 1
ATOM 1349 O O . VAL A 1 170 ? -10.321 -15.594 12.457 1.00 94.56 170 VAL A O 1
ATOM 1352 N N . ILE A 1 171 ? -11.610 -15.401 14.286 1.00 95.12 171 ILE A N 1
ATOM 1353 C CA . ILE A 1 171 ? -10.468 -15.433 15.199 1.00 95.12 171 ILE A CA 1
ATOM 1354 C C . ILE A 1 171 ? -9.806 -16.831 15.180 1.00 95.12 171 ILE A C 1
ATOM 1356 O O . ILE A 1 171 ? -10.496 -17.840 15.044 1.00 95.12 171 ILE A O 1
ATOM 1360 N N . PRO A 1 172 ? -8.473 -16.924 15.304 1.00 94.88 172 PRO A N 1
ATOM 1361 C CA . PRO A 1 172 ? -7.774 -18.190 15.512 1.00 94.88 172 PRO A CA 1
ATOM 1362 C C . PRO A 1 172 ? -8.114 -18.855 16.855 1.00 94.88 172 PRO A C 1
ATOM 1364 O O . PRO A 1 172 ? -8.435 -18.173 17.832 1.00 94.88 172 PRO A O 1
ATOM 1367 N N . SER A 1 173 ? -7.951 -20.180 16.921 1.00 93.12 173 SER A N 1
ATOM 1368 C CA . SER A 1 173 ? -8.287 -21.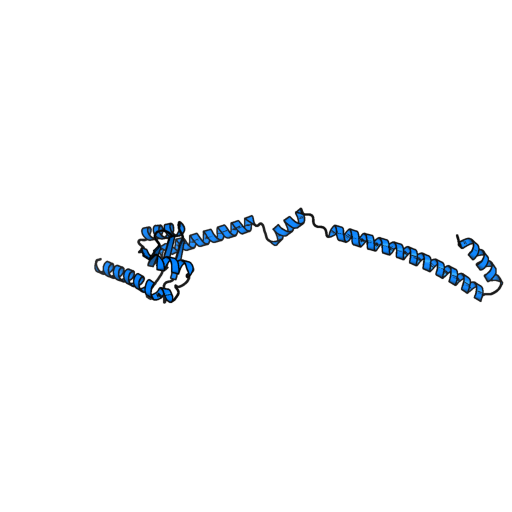017 18.087 1.00 93.12 173 SER A CA 1
ATOM 1369 C C . SER A 1 173 ? -7.616 -20.577 19.390 1.00 93.12 173 SER A C 1
ATOM 1371 O O . SER A 1 173 ? -8.230 -20.622 20.452 1.00 93.12 173 SER A O 1
ATOM 1373 N N . GLN A 1 174 ? -6.390 -20.062 19.314 1.00 94.50 174 GLN A N 1
ATOM 1374 C CA . GLN A 1 174 ? -5.651 -19.541 20.468 1.00 94.50 174 GLN A CA 1
ATOM 1375 C C . GLN A 1 174 ? -6.358 -18.388 21.207 1.00 94.50 174 GLN A C 1
ATOM 1377 O O . GLN A 1 174 ? -6.053 -18.128 22.366 1.00 94.50 174 GLN A O 1
ATOM 1382 N N . PHE A 1 175 ? -7.283 -17.674 20.552 1.00 95.31 175 PHE A N 1
ATOM 1383 C CA . PHE A 1 175 ? -8.043 -16.583 21.167 1.00 95.31 175 PHE A CA 1
ATOM 1384 C C . PHE A 1 175 ? -9.448 -17.010 21.606 1.00 95.31 175 PHE A C 1
ATOM 1386 O O . PHE A 1 175 ? -10.158 -16.205 22.206 1.00 95.31 175 PHE A O 1
ATOM 1393 N N . TYR A 1 176 ? -9.870 -18.251 21.331 1.00 93.69 176 TYR A N 1
ATOM 1394 C CA . TYR A 1 176 ? -11.239 -18.701 21.600 1.00 93.69 176 TYR A CA 1
ATOM 1395 C C . TYR A 1 176 ? -11.6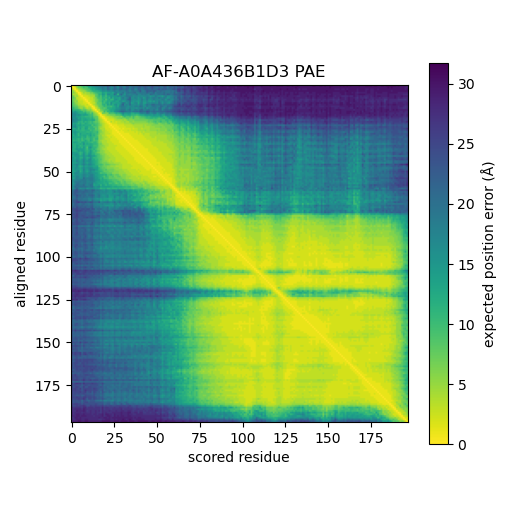08 -18.580 23.068 1.00 93.69 176 TYR A C 1
ATOM 1397 O O . TYR A 1 176 ? -12.648 -18.010 23.373 1.00 93.69 176 TYR A O 1
ATOM 1405 N N . GLN A 1 177 ? -10.750 -19.052 23.971 1.00 93.44 177 GLN A N 1
ATOM 1406 C CA . GLN A 1 177 ? -11.039 -19.027 25.402 1.00 93.44 177 GLN A CA 1
ATOM 1407 C C . GLN A 1 177 ? -11.218 -17.594 25.921 1.00 93.44 177 GLN A C 1
ATOM 1409 O O . GLN A 1 177 ? -12.241 -17.284 26.529 1.00 93.44 177 GLN A O 1
ATOM 1414 N N . ALA A 1 178 ? -10.261 -16.711 25.618 1.00 93.81 178 ALA A N 1
ATOM 1415 C CA . ALA A 1 178 ? -10.291 -15.321 26.067 1.00 93.81 178 ALA A CA 1
ATOM 1416 C C . ALA A 1 178 ? -11.502 -14.562 25.501 1.00 93.81 178 ALA A C 1
ATOM 1418 O O . ALA A 1 178 ? -12.190 -13.842 26.220 1.00 93.81 178 ALA A O 1
ATOM 1419 N N . VAL A 1 179 ? -11.814 -14.749 24.215 1.00 94.31 179 VAL A N 1
ATOM 1420 C CA . VAL A 1 179 ? -12.960 -14.070 23.598 1.00 94.31 179 VAL A CA 1
ATOM 1421 C C . VAL A 1 179 ? -14.291 -14.670 24.065 1.00 94.31 179 VAL A C 1
ATOM 1423 O O . VAL A 1 179 ? -15.244 -13.921 24.275 1.00 94.31 179 VAL A O 1
ATOM 1426 N N . ALA A 1 180 ? -14.380 -15.986 24.279 1.00 92.69 180 ALA A N 1
ATOM 1427 C CA . ALA A 1 180 ? -15.593 -16.644 24.771 1.00 92.69 180 ALA A CA 1
ATOM 1428 C C . ALA A 1 180 ? -16.002 -16.137 26.161 1.00 92.69 180 ALA A C 1
ATOM 1430 O O . ALA A 1 180 ? -17.192 -15.942 26.418 1.00 92.69 180 ALA A O 1
ATOM 1431 N N . GLU A 1 181 ? -15.033 -15.866 27.037 1.00 93.06 181 GLU A N 1
ATOM 1432 C CA . GLU A 1 181 ? -15.291 -15.262 28.343 1.00 93.06 181 GLU A CA 1
ATOM 1433 C C . GLU A 1 181 ? -15.948 -13.880 28.210 1.00 93.06 181 GLU A C 1
ATOM 1435 O O . GLU A 1 181 ? -16.988 -13.625 28.824 1.00 93.06 181 GLU A O 1
ATOM 1440 N N . LEU A 1 182 ? -15.408 -13.018 27.341 1.00 94.06 182 LEU A N 1
ATOM 1441 C CA . LEU A 1 182 ? -15.967 -11.689 27.076 1.00 94.06 182 LEU A CA 1
ATOM 1442 C C . LEU A 1 182 ? -17.366 -11.773 26.459 1.00 94.06 182 LEU A C 1
ATOM 1444 O O . LEU A 1 182 ? -18.284 -11.069 26.882 1.00 94.06 182 LEU A O 1
ATOM 1448 N N . VAL A 1 183 ? -17.558 -12.675 25.494 1.00 92.12 183 VAL A N 1
ATOM 1449 C CA . VAL A 1 183 ? -18.862 -12.939 24.876 1.00 92.12 183 VAL A CA 1
ATOM 1450 C C . VAL A 1 183 ? -19.879 -13.356 25.940 1.00 92.12 183 VAL A C 1
ATOM 1452 O O . VAL A 1 183 ? -20.980 -12.804 25.983 1.00 92.12 183 VAL A O 1
ATOM 1455 N N . ARG A 1 184 ? -19.522 -14.274 26.847 1.00 91.00 184 ARG A N 1
ATOM 1456 C CA . ARG A 1 184 ? -20.404 -14.723 27.935 1.00 91.00 184 ARG A CA 1
ATOM 1457 C C . ARG A 1 184 ? -20.895 -13.551 28.786 1.00 91.00 184 ARG A C 1
ATOM 1459 O O . ARG A 1 184 ? -22.090 -13.485 29.065 1.00 91.00 184 ARG A O 1
ATOM 1466 N N . ILE A 1 185 ? -20.006 -12.615 29.129 1.00 92.12 185 ILE A N 1
ATOM 1467 C CA . ILE A 1 185 ? -20.337 -11.406 29.905 1.00 92.12 185 ILE A CA 1
ATOM 1468 C C . ILE A 1 185 ? -21.338 -10.515 29.155 1.00 92.12 185 ILE A C 1
ATOM 1470 O O . ILE A 1 185 ? -22.259 -9.962 29.757 1.00 92.12 185 ILE A O 1
ATOM 1474 N N . VAL A 1 186 ? -21.191 -10.365 27.836 1.00 91.12 186 VAL A N 1
ATOM 1475 C CA . VAL A 1 186 ? -22.127 -9.563 27.029 1.00 91.12 186 VAL A CA 1
ATOM 1476 C C . VAL A 1 186 ? -23.524 -10.184 27.025 1.00 91.12 186 VAL A C 1
ATOM 1478 O O . VAL A 1 186 ? -24.519 -9.480 27.215 1.00 91.12 186 VAL A O 1
ATOM 1481 N N . TYR A 1 187 ? -23.617 -11.503 26.846 1.00 87.94 187 TYR A N 1
ATOM 1482 C CA . TYR A 1 187 ? -24.906 -12.194 26.814 1.00 87.94 187 TYR A CA 1
ATOM 1483 C C . TYR A 1 187 ? -25.571 -12.301 28.190 1.00 87.94 187 TYR A C 1
ATOM 1485 O O . TYR A 1 187 ? -26.797 -12.203 28.250 1.00 87.94 187 TYR A O 1
ATOM 1493 N N . SER A 1 188 ? -24.812 -12.445 29.284 1.00 86.00 188 SER A N 1
ATOM 1494 C CA . SER A 1 188 ? -25.388 -12.442 30.637 1.00 86.00 188 SER A CA 1
ATOM 1495 C C . SER A 1 188 ? -26.012 -11.085 30.969 1.00 86.00 188 SER A C 1
ATOM 1497 O O . SER A 1 188 ? -27.182 -11.025 31.338 1.00 86.00 188 SER A O 1
ATOM 1499 N N . LYS A 1 189 ? -25.302 -9.982 30.687 1.00 80.31 189 LYS A N 1
ATOM 1500 C CA . LYS A 1 189 ? -25.827 -8.616 30.865 1.00 80.31 189 LYS A CA 1
ATOM 1501 C C . LYS A 1 189 ? -27.079 -8.347 30.024 1.00 80.31 189 LYS A C 1
ATOM 1503 O O . LYS A 1 189 ? -27.975 -7.620 30.449 1.00 80.31 189 LYS A O 1
ATOM 1508 N N . LYS A 1 190 ? -27.159 -8.917 28.816 1.00 78.94 190 LYS A N 1
ATOM 1509 C CA . LYS A 1 190 ? -28.344 -8.790 27.951 1.00 78.94 190 LYS A CA 1
ATOM 1510 C C . LYS A 1 190 ? -29.541 -9.583 28.488 1.00 78.94 190 LYS A C 1
ATOM 1512 O O . LYS A 1 190 ? -30.670 -9.126 28.331 1.00 78.94 190 LYS A O 1
ATOM 1517 N N . ALA A 1 191 ? -29.303 -10.744 29.099 1.00 75.75 191 ALA A N 1
ATOM 1518 C CA . ALA A 1 191 ? -30.346 -11.549 29.732 1.00 75.75 191 ALA A CA 1
ATOM 1519 C C . ALA A 1 191 ? -30.917 -10.857 30.980 1.00 75.75 191 ALA A C 1
ATOM 1521 O O . ALA A 1 191 ? -32.133 -10.758 31.100 1.00 75.75 191 ALA A O 1
ATOM 1522 N N . GLU A 1 192 ? -30.059 -10.291 31.834 1.00 73.19 192 GLU A N 1
ATOM 1523 C CA . GLU A 1 192 ? -30.475 -9.511 33.010 1.00 73.19 192 GLU A CA 1
ATOM 1524 C C . GLU A 1 192 ? -31.341 -8.306 32.616 1.00 73.19 192 GLU A C 1
ATOM 1526 O O . GLU A 1 192 ? -32.434 -8.129 33.143 1.00 73.19 192 GLU A O 1
ATOM 1531 N N . ARG A 1 193 ? -30.925 -7.517 31.611 1.00 73.81 193 ARG A N 1
ATOM 1532 C CA . ARG A 1 193 ? -31.725 -6.372 31.129 1.00 73.81 193 ARG A CA 1
ATOM 1533 C C . ARG A 1 193 ? -33.109 -6.762 30.608 1.00 73.81 193 ARG A C 1
ATOM 1535 O O . ARG A 1 193 ? -34.026 -5.960 30.713 1.00 73.81 193 ARG A O 1
ATOM 1542 N N . ARG A 1 194 ? -33.265 -7.963 30.043 1.00 68.81 194 ARG A N 1
ATOM 1543 C CA . ARG A 1 194 ? -34.558 -8.467 29.545 1.00 68.81 194 ARG A CA 1
ATOM 1544 C C . ARG A 1 194 ? -35.498 -8.945 30.649 1.00 68.81 194 ARG A C 1
ATOM 1546 O O . ARG A 1 194 ? -36.674 -9.088 30.370 1.00 68.81 194 ARG A O 1
ATOM 1553 N N . GLN A 1 195 ? -34.992 -9.234 31.846 1.00 59.19 195 GLN A N 1
ATOM 1554 C CA . GLN A 1 195 ? -35.820 -9.642 32.988 1.00 59.19 195 GLN A CA 1
ATOM 1555 C C . GLN A 1 195 ? -36.317 -8.446 33.815 1.00 59.19 195 GLN A C 1
ATOM 1557 O O . GLN A 1 195 ? -37.215 -8.610 34.631 1.00 59.19 195 GLN A O 1
ATOM 1562 N N . ILE A 1 196 ? -35.721 -7.264 33.624 1.00 59.81 196 ILE A N 1
ATOM 1563 C CA . ILE A 1 196 ? -36.027 -6.035 34.378 1.00 59.81 196 ILE A CA 1
ATOM 1564 C C . ILE A 1 196 ? -36.961 -5.092 33.580 1.00 59.81 196 ILE A C 1
ATOM 1566 O O . ILE A 1 196 ? -37.492 -4.138 34.140 1.00 59.81 196 ILE A O 1
ATOM 1570 N N . SER A 1 197 ? -37.162 -5.342 32.280 1.00 48.81 197 SER A N 1
ATOM 1571 C CA . SER A 1 197 ? -38.185 -4.689 31.435 1.00 48.81 197 SER A CA 1
ATOM 1572 C C . SER A 1 197 ? -39.401 -5.584 31.277 1.00 48.81 197 SER A C 1
ATOM 1574 O O . SER A 1 197 ? -40.511 -5.021 31.204 1.00 48.81 197 SER A O 1
#